Protein AF-A0A2M7QJ13-F1 (afdb_monomer)

Solvent-accessible surface area (backbone atoms only — not comparable to full-atom values): 18009 Å² total; per-residue (Å²): 112,47,51,76,84,69,59,66,80,82,34,44,23,42,37,61,35,72,93,59,29,38,40,33,46,48,45,46,26,44,75,58,20,52,40,64,29,38,30,18,22,64,42,62,36,62,46,44,62,70,44,43,54,79,63,57,57,38,53,47,74,58,95,66,85,65,47,36,31,36,29,31,34,58,72,52,57,70,40,46,31,49,43,48,44,52,39,34,54,54,47,31,46,23,44,27,41,41,33,46,49,82,54,64,74,44,29,76,67,45,10,21,35,27,23,70,81,34,52,68,60,48,28,50,50,47,43,38,42,51,50,37,46,51,43,40,55,72,65,57,53,70,86,80,48,92,63,32,67,63,35,54,48,52,48,53,51,51,23,62,76,66,70,52,75,53,62,55,79,33,52,33,47,30,36,35,32,42,31,26,46,80,54,78,42,34,69,67,56,48,50,47,48,55,75,47,58,41,54,30,42,34,37,29,25,36,22,51,71,44,67,82,58,84,72,50,38,55,68,57,48,28,54,42,35,67,69,33,72,88,52,86,36,41,38,26,41,28,60,88,51,76,46,59,66,56,46,58,48,45,31,64,77,39,62,30,71,26,36,39,41,51,78,57,38,58,53,30,42,29,52,66,42,89,66,80,77,54,72,70,54,43,52,54,50,52,53,49,39,54,52,39,39,38,70,79,36,71,90,54,72,63,68,78,48,42,64,44,51,51,40,46,50,58,93,55,91,69,32,68,63,55,45,56,54,53,67,68,46,76,47,73,66,53,46,47,59,62,56,76,78,110

Sequence (342 aa):
MSFIHNLKHPIIGLAPIDGVTDCAYREIVDKYSKPSIMFTEFIPIEGLMRGATKLLHSFHRHKSKTPIIGQVFGVNEISFYNAFFIVAEMGLDGIDVNMGCPDRGLIKRGGGAGLILNPKQARQLIHTLKEARNDWQNGKQISDTLLPKEILTAILTYKKQNNIIPKRKTFSVSVKTRIGFDKPITKKWISYLLDAEPDLITIHGRTFKQLYTGKADWEEIQKAVKLAYKSKTQMWGNGDISSMGQAKEYIKTYDVDGILVGRAAFGNPWFFGENKPTLKTKFQVMLEHAKLYLKYRPEMSIAPLRKHFCWYCSGFPGYGKVREKLMKALTINEIKNIVDII

Foldseek 3Di:
DACLVVQDPPQEEADADPLFQFQLNVVLLCVQFNHSAYEFHEAELVCQQVLVLVRLRRLAHDPDPRAYEYEYKYQDLLSLLLVLQSSQLSQHQEYEYQCADLDPVRLVSCMHVSCLVVLVSVLSSLLSSVVSLVVLLVPDHSVNGSGDPNNVVSSVVSCVVSVHDGDRPRYFYEYEHELEACDGPLVVSLVSVVVSQGQEYEYFQDHNVCVQPDFRDLVSLLSSVVVCPVGNYFREYETDDQAPVVQNVSCVVSVGSHYHYYPNCQLPSNRNDDDDDDLLVSLVSLLSSLVSCCVSVVPDWSQSCLSSLLSSLPDDPPSVVLSVQSNVDGDSVSSVVSSVVD

Radius of gyration: 19.91 Å; Cα contacts (8 Å, |Δi|>4): 645; chains: 1; bounding box: 58×38×49 Å

InterPro domains:
  IPR001269 tRNA-dihydrouridine synthase [PIRSF006621] (9-340)
  IPR013785 Aldolase-type TIM barrel [G3DSA:3.20.20.70] (9-282)
  IPR018517 tRNA-dihydrouridine synthase, conserved site [PS01136] (95-113)
  IPR024036 tRNA-dihydrouridine synthase, putative, C-terminal [G3DSA:1.10.1200.80] (283-342)
  IPR035587 DUS-like, FMN-binding domain [PF01207] (14-133)
  IPR035587 DUS-like, FMN-binding domain [PF01207] (171-335)
  IPR035587 DUS-like, FMN-binding domain [cd02801] (12-280)

pLDDT: mean 95.3, std 4.03, range [73.25, 98.88]

Mean predicted aligned error: 3.46 Å

Secondary structure (DSSP, 8-state):
--GGGGPPSSEEEEPP-TTTS-HHHHHHHHHHH--S-EEEEEEEHHHHHTT-GGGGGGG---S--S-EEEEEE-S-HHHHHHHHHHHHHTT-SEEEEE-----HHHHHTT-GGGGGG-HHHHHHHHHHHHHHHHHHHTT--GGGS---HHHHHHHHHHHHHTT-----TT-EEEEEEES-SSS--HHHHHHHHHHT--SEEEEESS-TTTTTSS---HHHHHHHHHHHTTSS-EEEEES---SHHHHHHHHHHHT-SEEEE-GGGTT-TTTTSS----HHHHHHHHHHHHHHHHHH-TTS-SGGGHHHHHHHT-SSTTHHHHHHHHHH--SHHHHHHHHTT-

Organism: NCBI:txid1974826

Structure (mmCIF, N/CA/C/O backbone):
data_AF-A0A2M7QJ13-F1
#
_entry.id   AF-A0A2M7QJ13-F1
#
loop_
_atom_site.group_PDB
_atom_site.id
_atom_site.type_symbol
_atom_site.label_atom_id
_atom_site.label_alt_id
_atom_site.label_comp_id
_atom_site.label_asym_id
_atom_site.label_entity_id
_atom_site.label_seq_id
_atom_site.pdbx_PDB_ins_code
_atom_site.Cartn_x
_atom_site.Cartn_y
_atom_site.Cartn_z
_atom_site.occupancy
_atom_site.B_iso_or_equiv
_atom_site.auth_seq_id
_atom_site.auth_comp_id
_atom_site.auth_asym_id
_atom_site.auth_atom_id
_atom_site.pdbx_PDB_model_num
ATOM 1 N N . MET A 1 1 ? 14.636 -15.151 -1.843 1.00 73.75 1 MET A N 1
ATOM 2 C CA . MET A 1 1 ? 13.225 -15.136 -2.291 1.00 73.75 1 MET A CA 1
ATOM 3 C C . MET A 1 1 ? 12.469 -14.144 -1.414 1.00 73.75 1 MET A C 1
ATOM 5 O O . MET A 1 1 ? 12.801 -14.059 -0.232 1.00 73.75 1 MET A O 1
ATOM 9 N N . SER A 1 2 ? 11.558 -13.345 -1.981 1.00 92.06 2 SER A N 1
ATOM 10 C CA . SER A 1 2 ? 10.781 -12.348 -1.222 1.00 92.06 2 SER A CA 1
ATOM 11 C C . SER A 1 2 ? 9.896 -13.024 -0.167 1.00 92.06 2 SER A C 1
ATOM 13 O O . SER A 1 2 ? 9.509 -14.181 -0.323 1.00 92.06 2 SER A O 1
ATOM 15 N N . PHE A 1 3 ? 9.572 -12.314 0.919 1.00 95.50 3 PHE A N 1
ATOM 16 C CA . PHE A 1 3 ? 8.651 -12.822 1.941 1.00 95.50 3 PHE A CA 1
ATOM 17 C C . PHE A 1 3 ? 7.232 -13.061 1.398 1.00 95.50 3 PHE A C 1
ATOM 19 O O . PHE A 1 3 ? 6.504 -13.868 1.972 1.00 95.50 3 PHE A O 1
ATOM 26 N N . ILE A 1 4 ? 6.850 -12.374 0.312 1.00 95.62 4 ILE A N 1
ATOM 27 C CA . ILE A 1 4 ? 5.519 -12.462 -0.307 1.00 95.62 4 ILE A CA 1
ATOM 28 C C . ILE A 1 4 ? 5.186 -13.906 -0.711 1.00 95.62 4 ILE A C 1
ATOM 30 O O . ILE A 1 4 ? 4.070 -14.367 -0.482 1.00 95.62 4 ILE A O 1
ATOM 34 N N . HIS A 1 5 ? 6.176 -14.658 -1.202 1.00 94.12 5 HIS A N 1
ATOM 35 C CA . HIS A 1 5 ? 6.030 -16.066 -1.591 1.00 94.12 5 HIS A CA 1
ATOM 36 C C . HIS A 1 5 ? 5.793 -17.029 -0.421 1.00 94.12 5 HIS A C 1
ATOM 38 O O . HIS A 1 5 ? 5.450 -18.181 -0.651 1.00 94.12 5 HIS A O 1
ATOM 44 N N . ASN A 1 6 ? 5.947 -16.566 0.823 1.00 94.44 6 ASN A N 1
ATOM 45 C CA . ASN A 1 6 ? 5.761 -17.370 2.034 1.00 94.44 6 ASN A CA 1
ATOM 46 C C . ASN A 1 6 ? 4.492 -16.989 2.819 1.00 94.44 6 ASN A C 1
ATOM 48 O O . ASN A 1 6 ? 4.304 -17.444 3.952 1.00 94.44 6 ASN A O 1
ATOM 52 N N . LEU A 1 7 ? 3.643 -16.114 2.273 1.00 96.12 7 LEU A N 1
ATOM 53 C CA . LEU A 1 7 ? 2.378 -15.756 2.911 1.00 96.12 7 LEU A CA 1
ATOM 54 C C . LEU A 1 7 ? 1.416 -16.952 2.912 1.00 96.12 7 LEU A C 1
ATOM 56 O O . LEU A 1 7 ? 1.352 -17.732 1.966 1.00 96.12 7 LEU A O 1
ATOM 60 N N . LYS A 1 8 ? 0.638 -17.092 3.989 1.00 94.88 8 LYS A N 1
ATOM 61 C CA . LYS A 1 8 ? -0.375 -18.149 4.092 1.00 94.88 8 LYS A CA 1
ATOM 62 C C . LYS A 1 8 ? -1.587 -17.801 3.228 1.00 94.88 8 LYS A C 1
ATOM 64 O O . LYS A 1 8 ? -2.154 -16.718 3.374 1.00 94.88 8 LYS A O 1
ATOM 69 N N . HIS A 1 9 ? -2.004 -18.740 2.383 1.00 94.81 9 HIS A N 1
ATOM 70 C CA . HIS A 1 9 ? -3.215 -18.611 1.574 1.00 94.81 9 HIS A CA 1
ATOM 71 C C . HIS A 1 9 ? -4.490 -18.914 2.394 1.00 94.81 9 HIS A C 1
ATOM 73 O O . HIS A 1 9 ? -4.439 -19.732 3.316 1.00 94.81 9 HIS A O 1
ATOM 79 N N . PRO A 1 10 ? -5.645 -18.302 2.056 1.00 96.56 10 PRO A N 1
ATOM 80 C CA . PRO A 1 10 ? -5.813 -17.267 1.030 1.00 96.56 10 PRO A CA 1
ATOM 81 C C . PRO A 1 10 ? -5.196 -15.926 1.459 1.00 96.56 10 PRO A C 1
ATOM 83 O O . PRO A 1 10 ? -5.346 -15.506 2.606 1.00 96.56 10 PRO A O 1
ATOM 86 N N . ILE A 1 11 ? -4.521 -15.239 0.531 1.00 98.44 11 ILE A N 1
ATOM 87 C CA . ILE A 1 11 ? -3.886 -13.945 0.803 1.00 98.44 11 ILE A CA 1
ATOM 88 C C . ILE A 1 11 ? -4.912 -12.834 0.578 1.00 98.44 11 ILE A C 1
ATOM 90 O O . ILE A 1 11 ? -5.273 -12.525 -0.558 1.00 98.44 11 ILE A O 1
ATOM 94 N N . ILE A 1 12 ? -5.393 -12.230 1.665 1.00 98.62 12 ILE A N 1
ATOM 95 C CA . ILE A 1 12 ? -6.352 -11.123 1.610 1.00 98.62 12 ILE A CA 1
ATOM 96 C C . ILE A 1 12 ? -5.823 -9.991 2.492 1.00 98.62 12 ILE A C 1
ATOM 98 O O . ILE A 1 12 ? -5.735 -10.118 3.714 1.00 98.62 12 ILE A O 1
ATOM 102 N N . GLY A 1 13 ? -5.418 -8.895 1.852 1.00 98.50 13 GLY A N 1
ATOM 103 C CA . GLY A 1 13 ? -4.709 -7.787 2.487 1.00 98.50 13 GLY A CA 1
ATOM 104 C C . GLY A 1 13 ? -5.453 -6.456 2.447 1.00 98.50 13 GLY A C 1
ATOM 105 O O . GLY A 1 13 ? -6.377 -6.252 1.656 1.00 98.50 13 GLY A O 1
ATOM 106 N N . LEU A 1 14 ? -5.017 -5.517 3.285 1.00 98.69 14 LEU A N 1
ATOM 107 C CA . LEU A 1 14 ? -5.513 -4.140 3.291 1.00 98.69 14 LEU A CA 1
ATOM 108 C C . LEU A 1 14 ? -4.790 -3.307 2.222 1.00 98.69 14 LEU A C 1
ATOM 110 O O . LEU A 1 14 ? -3.564 -3.191 2.243 1.00 98.69 14 LEU A O 1
ATOM 114 N N . ALA A 1 15 ? -5.555 -2.723 1.297 1.00 98.44 15 ALA A N 1
ATOM 115 C CA . ALA A 1 15 ? -5.033 -1.883 0.221 1.00 98.44 15 ALA A CA 1
ATOM 116 C C . ALA A 1 15 ? -4.500 -0.532 0.741 1.00 98.44 15 ALA A C 1
ATOM 118 O O . ALA A 1 15 ? -5.052 -0.006 1.704 1.00 98.44 15 ALA A O 1
ATOM 119 N N . PRO A 1 16 ? -3.523 0.088 0.057 1.00 97.69 16 PRO A N 1
ATOM 120 C CA . PRO A 1 16 ? -3.049 1.431 0.387 1.00 97.69 16 PRO A CA 1
ATOM 121 C C . PRO A 1 16 ? -4.096 2.482 0.006 1.00 97.69 16 PRO A C 1
ATOM 123 O O . PRO A 1 16 ? -4.518 2.541 -1.154 1.00 97.69 16 PRO A O 1
ATOM 126 N N . ILE A 1 17 ? -4.515 3.317 0.959 1.00 96.00 17 ILE A N 1
ATOM 127 C CA . ILE A 1 17 ? -5.465 4.414 0.740 1.00 96.00 17 ILE A CA 1
ATOM 128 C C . ILE A 1 17 ? -5.005 5.647 1.518 1.00 96.00 17 ILE A C 1
ATOM 130 O O . ILE A 1 17 ? -5.063 5.677 2.748 1.00 96.00 17 ILE A O 1
ATOM 134 N N . ASP A 1 18 ? -4.607 6.680 0.781 1.00 93.38 18 ASP A N 1
ATOM 135 C CA . ASP A 1 18 ? -4.149 7.946 1.345 1.00 93.38 18 ASP A CA 1
ATOM 136 C C . ASP A 1 18 ? -5.194 8.614 2.252 1.00 93.38 18 ASP A C 1
ATOM 138 O O . ASP A 1 18 ? -6.399 8.653 1.967 1.00 93.38 18 ASP A O 1
ATOM 142 N N . GLY A 1 19 ? -4.722 9.081 3.403 1.00 93.94 19 GLY A N 1
ATOM 143 C CA . GLY A 1 19 ? -5.504 9.626 4.497 1.00 93.94 19 GLY A CA 1
ATOM 144 C C . GLY A 1 19 ? -6.339 8.605 5.273 1.00 93.94 19 GLY A C 1
ATOM 145 O O . GLY A 1 19 ? -7.051 9.026 6.181 1.00 93.94 19 GLY A O 1
ATOM 146 N N . VAL A 1 20 ? -6.371 7.324 4.899 1.00 96.44 20 VAL A N 1
ATOM 147 C CA . VAL A 1 20 ? -7.253 6.320 5.525 1.00 96.44 20 VAL A CA 1
ATOM 148 C C . VAL A 1 20 ? -6.452 5.220 6.190 1.00 96.44 20 VAL A C 1
ATOM 150 O O . VAL A 1 20 ? -6.718 4.881 7.336 1.00 96.44 20 VAL A O 1
ATOM 153 N N . THR A 1 21 ? -5.488 4.638 5.480 1.00 96.94 21 THR A N 1
ATOM 154 C CA . THR A 1 21 ? -4.704 3.507 5.982 1.00 96.94 21 THR A CA 1
ATOM 155 C C . THR A 1 21 ? -3.435 3.958 6.672 1.00 96.94 21 THR A C 1
ATOM 157 O O . THR A 1 21 ? -2.366 3.429 6.379 1.00 96.94 21 THR A O 1
ATOM 160 N N . ASP A 1 22 ? -3.548 4.930 7.575 1.00 97.19 22 ASP A N 1
ATOM 161 C CA . ASP A 1 22 ? -2.451 5.369 8.436 1.00 97.19 22 ASP A CA 1
ATOM 162 C C . ASP A 1 22 ? -2.079 4.298 9.486 1.00 97.19 22 ASP A C 1
ATOM 164 O O . ASP A 1 22 ? -2.673 3.217 9.551 1.00 97.19 22 ASP A O 1
ATOM 168 N N . CYS A 1 23 ? -1.059 4.567 10.306 1.00 97.50 23 CYS A N 1
ATOM 169 C CA . CYS A 1 23 ? -0.604 3.619 11.330 1.00 97.50 23 CYS A CA 1
ATOM 170 C C . CYS A 1 23 ? -1.705 3.266 12.348 1.00 97.50 23 CYS A C 1
ATOM 172 O O . CYS A 1 23 ? -1.839 2.102 12.725 1.00 97.50 23 CYS A O 1
ATOM 174 N N . ALA A 1 24 ? -2.525 4.242 12.754 1.00 97.94 24 ALA A N 1
ATOM 175 C CA . ALA A 1 24 ? -3.587 4.029 13.733 1.00 97.94 24 ALA A CA 1
ATOM 176 C C . ALA A 1 24 ? -4.675 3.106 13.179 1.00 97.94 24 ALA A C 1
ATOM 178 O O . ALA A 1 24 ? -5.112 2.172 13.852 1.00 97.94 24 ALA A O 1
ATOM 179 N N . TYR A 1 25 ? -5.084 3.326 11.932 1.00 98.19 25 TYR A N 1
ATOM 180 C CA . TYR A 1 25 ? -6.089 2.495 11.297 1.00 98.19 25 TYR A CA 1
ATOM 181 C C . TYR A 1 25 ? -5.568 1.087 11.001 1.00 98.19 25 TYR A C 1
ATOM 183 O O . TYR A 1 25 ? -6.290 0.116 11.226 1.00 98.19 25 TYR A O 1
ATOM 191 N N . ARG A 1 26 ? -4.307 0.951 10.563 1.00 98.44 26 ARG A N 1
ATOM 192 C CA . ARG A 1 26 ? -3.662 -0.364 10.399 1.00 98.44 26 ARG A CA 1
ATOM 193 C C . ARG A 1 26 ? -3.611 -1.135 11.716 1.00 98.44 26 ARG A C 1
ATOM 195 O O . ARG A 1 26 ? -3.934 -2.318 11.721 1.00 98.44 26 ARG A O 1
ATOM 202 N N . GLU A 1 27 ? -3.282 -0.479 12.829 1.00 98.38 27 GLU A N 1
ATOM 203 C CA . GLU A 1 27 ? -3.303 -1.113 14.154 1.00 98.38 27 GLU A CA 1
ATOM 204 C C . GLU A 1 27 ? -4.707 -1.590 14.539 1.00 98.38 27 GLU A C 1
ATOM 206 O O . GLU A 1 27 ? -4.865 -2.716 15.006 1.00 98.38 27 GLU A O 1
ATOM 211 N N . ILE A 1 28 ? -5.734 -0.774 14.291 1.00 98.19 28 ILE A N 1
ATOM 212 C CA . ILE A 1 28 ? -7.128 -1.146 14.554 1.00 98.19 28 ILE A CA 1
ATOM 213 C C . ILE A 1 28 ? -7.554 -2.343 13.692 1.00 98.19 28 ILE A C 1
ATOM 215 O O . ILE A 1 28 ? -8.065 -3.328 14.219 1.00 98.19 28 ILE A O 1
ATOM 219 N N . VAL A 1 29 ? -7.323 -2.306 12.379 1.00 98.12 29 VAL A N 1
ATOM 220 C CA . VAL A 1 29 ? -7.661 -3.422 11.478 1.00 98.12 29 VAL A CA 1
ATOM 221 C C . VAL A 1 29 ? -6.955 -4.706 11.918 1.00 98.12 29 VAL A C 1
ATOM 223 O O . VAL A 1 29 ? -7.576 -5.764 12.021 1.00 98.12 29 VAL A O 1
ATOM 226 N N . ASP A 1 30 ? -5.671 -4.613 12.243 1.00 97.69 30 ASP A N 1
ATOM 227 C CA . ASP A 1 30 ? -4.881 -5.761 12.662 1.00 97.69 30 ASP A CA 1
ATOM 228 C C . ASP A 1 30 ? -5.327 -6.335 14.011 1.00 97.69 30 ASP A C 1
ATOM 230 O O . ASP A 1 30 ? -5.445 -7.549 14.158 1.00 97.69 30 ASP A O 1
ATOM 234 N N . LYS A 1 31 ? -5.670 -5.476 14.976 1.00 97.25 31 LYS A N 1
ATOM 235 C CA . LYS A 1 31 ? -6.204 -5.897 16.275 1.00 97.25 31 LYS A CA 1
ATOM 236 C C . LYS A 1 31 ? -7.526 -6.658 16.140 1.00 97.25 31 LYS A C 1
ATOM 238 O O . LYS A 1 31 ? -7.733 -7.630 16.866 1.00 97.25 31 LYS A O 1
ATOM 243 N N . TYR A 1 32 ? -8.413 -6.227 15.240 1.00 97.00 32 TYR A N 1
ATOM 244 C CA . TYR A 1 32 ? -9.792 -6.726 15.179 1.00 97.00 32 TYR A CA 1
ATOM 245 C C . TYR A 1 32 ? -10.067 -7.776 14.097 1.00 97.00 32 TYR A C 1
ATOM 247 O O . TYR A 1 32 ? -11.073 -8.484 14.204 1.00 97.00 32 TYR A O 1
ATOM 255 N N . SER A 1 33 ? -9.207 -7.913 13.083 1.00 95.69 33 SER A N 1
ATOM 256 C CA . SER A 1 33 ? -9.407 -8.910 12.021 1.00 95.69 33 SER A CA 1
ATOM 257 C C . SER A 1 33 ? -8.160 -9.538 11.401 1.00 95.69 33 SER A C 1
ATOM 259 O O . SER A 1 33 ? -8.321 -10.523 10.690 1.00 95.69 33 SER A O 1
ATOM 261 N N . LYS A 1 34 ? -6.944 -9.044 11.686 1.00 95.12 34 LYS A N 1
ATOM 262 C CA . LYS A 1 34 ? -5.665 -9.642 11.238 1.00 95.12 34 LYS A CA 1
ATOM 263 C C . LYS A 1 34 ? -5.617 -9.982 9.730 1.00 95.12 34 LYS A C 1
ATOM 265 O O . LYS A 1 34 ? -5.610 -11.162 9.373 1.00 95.12 34 LYS A O 1
ATOM 270 N N . PRO A 1 35 ? -5.559 -8.983 8.830 1.00 97.31 35 PRO A N 1
ATOM 271 C CA . PRO A 1 35 ? -5.343 -9.236 7.403 1.00 97.31 35 PRO A CA 1
ATOM 272 C C . PRO A 1 35 ? -4.020 -9.981 7.164 1.00 97.31 35 PRO A C 1
ATOM 274 O O . PRO A 1 35 ? -3.086 -9.869 7.958 1.00 97.31 35 PRO A O 1
ATOM 277 N N . SER A 1 36 ? -3.888 -10.680 6.030 1.00 98.00 36 SER A N 1
ATOM 278 C CA . SER A 1 36 ? -2.643 -11.392 5.686 1.00 98.00 36 SER A CA 1
ATOM 279 C C 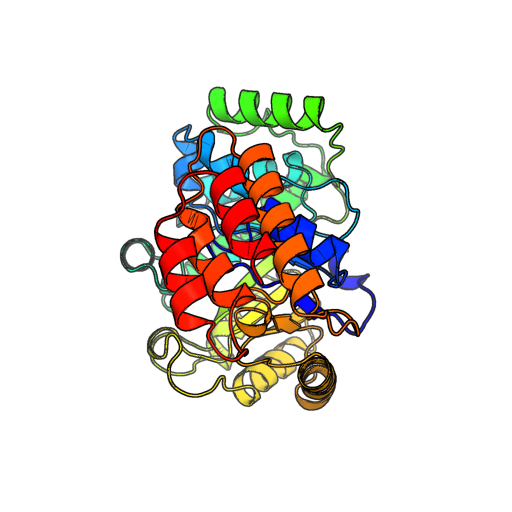. SER A 1 36 ? -1.446 -10.441 5.533 1.00 98.00 36 SER A C 1
ATOM 281 O O . SER A 1 36 ? -0.300 -10.834 5.746 1.00 98.00 36 SER A O 1
ATOM 283 N N . ILE A 1 37 ? -1.717 -9.199 5.123 1.00 98.62 37 ILE A N 1
ATOM 284 C CA . ILE A 1 37 ? -0.742 -8.140 4.847 1.00 98.62 37 ILE A CA 1
ATOM 285 C C . ILE A 1 37 ? -1.446 -6.778 4.821 1.00 98.62 37 ILE A C 1
ATOM 287 O O . ILE A 1 37 ? -2.643 -6.690 4.534 1.00 98.62 37 ILE A O 1
ATOM 291 N N . MET A 1 38 ? -0.711 -5.700 5.081 1.00 98.62 38 MET A N 1
ATOM 292 C CA . MET A 1 38 ? -1.208 -4.330 4.939 1.00 98.62 38 MET A CA 1
ATOM 293 C C . MET A 1 38 ? -0.251 -3.471 4.118 1.00 98.62 38 MET A C 1
ATOM 295 O O . MET A 1 38 ? 0.948 -3.729 4.064 1.00 98.62 38 MET A O 1
ATOM 299 N N . PHE A 1 39 ? -0.777 -2.418 3.505 1.00 98.69 39 PHE A N 1
ATOM 300 C CA . PHE A 1 39 ? 0.020 -1.412 2.811 1.00 98.69 39 PHE A CA 1
ATOM 301 C C . PHE A 1 39 ? -0.144 -0.060 3.501 1.00 98.69 39 PHE A C 1
ATOM 303 O O . PHE A 1 39 ? -1.193 0.232 4.082 1.00 98.69 39 PHE A O 1
ATOM 310 N N . THR A 1 40 ? 0.901 0.762 3.463 1.00 98.44 40 THR A N 1
ATOM 311 C CA . THR A 1 40 ? 0.838 2.125 3.999 1.00 98.44 40 THR A CA 1
ATOM 312 C C . THR A 1 40 ? 0.021 3.048 3.101 1.00 98.44 40 THR A C 1
ATOM 314 O O . THR A 1 40 ? -0.317 2.711 1.970 1.00 98.44 40 THR A O 1
ATOM 317 N N . GLU A 1 41 ? -0.259 4.262 3.566 1.00 96.44 41 GLU A N 1
ATOM 318 C CA . GLU A 1 41 ? -0.529 5.368 2.640 1.00 96.44 41 GLU A CA 1
ATOM 319 C C . GLU A 1 41 ? 0.673 5.568 1.703 1.00 96.44 41 GLU A C 1
ATOM 321 O O . GLU A 1 41 ? 1.782 5.105 1.992 1.00 96.44 41 GLU A O 1
ATOM 326 N N . PHE A 1 42 ? 0.463 6.247 0.579 1.00 93.38 42 PHE A N 1
ATOM 327 C CA . PHE A 1 42 ? 1.514 6.448 -0.412 1.00 93.38 42 PHE A CA 1
ATOM 328 C C . PHE A 1 42 ? 2.192 7.807 -0.275 1.00 93.38 42 PHE A C 1
ATOM 330 O O . PHE A 1 42 ? 1.527 8.835 -0.190 1.00 93.38 42 PHE A O 1
ATOM 337 N N . ILE A 1 43 ? 3.526 7.812 -0.290 1.00 93.19 43 ILE A N 1
ATOM 338 C CA . ILE A 1 43 ? 4.329 9.000 0.036 1.00 93.19 43 ILE A CA 1
ATOM 339 C C . ILE A 1 43 ? 5.032 9.568 -1.209 1.00 93.19 43 ILE A C 1
ATOM 341 O O . ILE A 1 43 ? 5.621 8.787 -1.963 1.00 93.19 43 ILE A O 1
ATOM 345 N N . PRO A 1 44 ? 5.047 10.907 -1.408 1.00 94.88 44 PRO A N 1
ATOM 346 C CA . PRO A 1 44 ? 5.887 11.557 -2.414 1.00 94.88 44 PRO A CA 1
ATOM 347 C C . PRO A 1 44 ? 7.365 11.505 -2.009 1.00 94.88 44 PRO A C 1
ATOM 349 O O . PRO A 1 44 ? 7.811 12.253 -1.133 1.00 94.88 44 PRO A O 1
ATOM 352 N N . ILE A 1 45 ? 8.151 10.663 -2.672 1.00 95.44 45 ILE A N 1
ATOM 353 C CA . ILE A 1 45 ? 9.561 10.435 -2.311 1.00 95.44 45 ILE A CA 1
ATOM 354 C C . ILE A 1 45 ? 10.455 11.649 -2.559 1.00 95.44 45 ILE A C 1
ATOM 356 O O . ILE A 1 45 ? 11.396 11.873 -1.804 1.00 95.44 45 ILE A O 1
ATOM 360 N N . GLU A 1 46 ? 10.139 12.507 -3.532 1.00 95.06 46 GLU A N 1
ATOM 361 C CA . GLU A 1 46 ? 10.911 13.736 -3.732 1.00 95.06 46 GLU A CA 1
ATOM 362 C C . GLU A 1 46 ? 10.740 14.717 -2.562 1.00 95.06 46 GLU A C 1
ATOM 364 O O . GLU A 1 46 ? 11.591 15.577 -2.354 1.00 95.06 46 GLU A O 1
ATOM 369 N N . GLY A 1 47 ? 9.653 14.611 -1.788 1.00 95.81 47 GLY A N 1
ATOM 370 C CA . GLY A 1 47 ? 9.503 15.366 -0.545 1.00 95.81 47 GLY A CA 1
ATOM 371 C C . GLY A 1 47 ? 10.531 14.943 0.504 1.00 95.81 47 GLY A C 1
ATOM 372 O O . GLY A 1 47 ? 11.132 15.799 1.149 1.00 95.81 47 GLY A O 1
ATOM 373 N N . LEU A 1 48 ? 10.791 13.637 0.620 1.00 96.31 48 LEU A N 1
ATOM 374 C CA . LEU A 1 48 ? 11.812 13.094 1.520 1.00 96.31 48 LEU A CA 1
ATOM 375 C C . LEU A 1 48 ? 13.212 13.551 1.095 1.00 96.31 48 LEU A C 1
ATOM 377 O O . LEU A 1 48 ? 13.980 14.001 1.937 1.00 96.31 48 LEU A O 1
ATOM 381 N N . MET A 1 49 ? 13.507 13.569 -0.207 1.00 96.31 49 MET A N 1
ATOM 382 C CA . MET A 1 49 ? 14.782 14.099 -0.720 1.00 96.31 49 MET A CA 1
ATOM 383 C C . MET A 1 49 ? 14.991 15.596 -0.438 1.00 96.31 49 MET A C 1
ATOM 385 O O . MET A 1 49 ? 16.120 16.067 -0.480 1.00 96.31 49 MET A O 1
ATOM 389 N N . ARG A 1 50 ? 13.923 16.346 -0.133 1.00 96.50 50 ARG A N 1
ATOM 390 C CA . ARG A 1 50 ? 13.973 17.763 0.271 1.00 96.50 50 ARG A CA 1
ATOM 391 C C . ARG A 1 50 ? 13.885 17.975 1.787 1.00 96.50 50 ARG A C 1
ATOM 393 O O . ARG A 1 50 ? 13.611 19.087 2.222 1.00 96.50 50 ARG A O 1
AT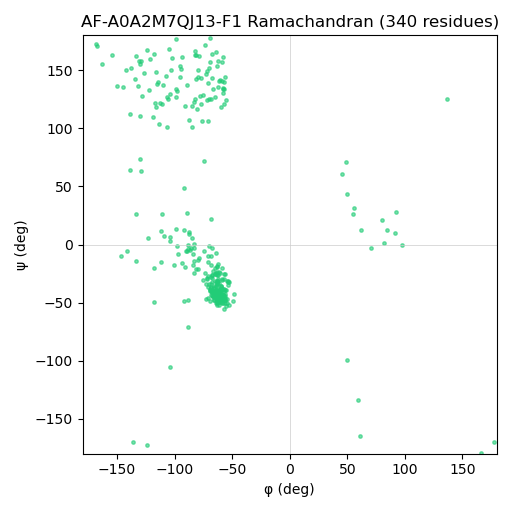OM 400 N N . GLY A 1 51 ? 14.040 16.923 2.588 1.00 96.88 51 GLY A N 1
ATOM 401 C CA . GLY A 1 51 ? 14.080 17.051 4.045 1.00 96.88 51 GLY A CA 1
ATOM 402 C C . GLY A 1 51 ? 12.711 17.068 4.729 1.00 96.88 51 GLY A C 1
ATOM 403 O O . GLY A 1 51 ? 12.621 17.384 5.913 1.00 96.88 51 GLY A O 1
ATOM 404 N N . ALA A 1 52 ? 11.621 16.715 4.033 1.00 97.12 52 ALA A N 1
ATOM 405 C CA . ALA A 1 52 ? 10.276 16.712 4.616 1.00 97.12 52 ALA A CA 1
ATOM 406 C C . ALA A 1 52 ? 10.055 15.525 5.580 1.00 97.12 52 ALA A C 1
ATOM 408 O O . ALA A 1 52 ? 9.300 14.596 5.291 1.00 97.12 52 ALA A O 1
ATOM 409 N N . THR A 1 53 ? 10.683 15.575 6.757 1.00 96.88 53 THR A N 1
ATOM 410 C CA . THR A 1 53 ? 10.635 14.535 7.805 1.00 96.88 53 THR A CA 1
ATOM 411 C C . THR A 1 53 ? 9.220 14.174 8.231 1.00 96.88 53 THR A C 1
ATOM 413 O O . THR A 1 53 ? 8.948 13.013 8.530 1.00 96.88 53 THR A O 1
ATOM 416 N N . LYS A 1 54 ? 8.289 15.138 8.187 1.00 95.12 54 LYS A N 1
ATOM 417 C CA . LYS A 1 54 ? 6.878 14.905 8.499 1.00 95.12 54 LYS A CA 1
ATOM 418 C C . LYS A 1 54 ? 6.296 13.763 7.683 1.00 95.12 54 LYS A C 1
ATOM 420 O O . LYS A 1 54 ? 5.454 13.076 8.221 1.00 95.12 54 LYS A O 1
ATOM 425 N N . LEU A 1 55 ? 6.734 13.521 6.447 1.00 96.12 55 LEU A N 1
ATOM 426 C CA . LEU A 1 55 ? 6.207 12.439 5.609 1.00 96.12 55 LEU A CA 1
ATOM 427 C C . LEU A 1 55 ? 6.492 11.037 6.170 1.00 96.12 55 LEU A C 1
ATOM 429 O O . LEU A 1 55 ? 5.719 10.126 5.909 1.00 96.12 55 LEU A O 1
ATOM 433 N N . LEU A 1 56 ? 7.544 10.848 6.976 1.00 96.88 56 LEU A N 1
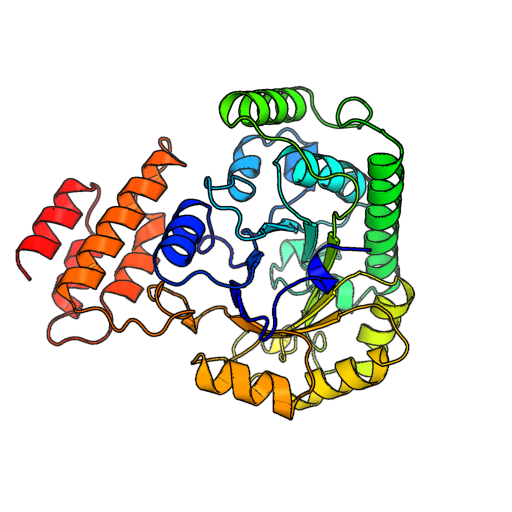ATOM 434 C CA . LEU A 1 56 ? 7.938 9.531 7.502 1.00 96.88 56 LEU A CA 1
ATOM 435 C C . LEU A 1 56 ? 6.841 8.852 8.335 1.00 96.88 56 LEU A C 1
ATOM 437 O O . LEU A 1 56 ? 6.835 7.627 8.466 1.00 96.88 56 LEU A O 1
ATOM 441 N N . HIS A 1 57 ? 5.877 9.625 8.839 1.00 94.94 57 HIS A N 1
ATOM 442 C CA . HIS A 1 57 ? 4.760 9.114 9.618 1.00 94.94 57 HIS A CA 1
ATOM 443 C C . HIS A 1 57 ? 3.976 7.993 8.928 1.00 94.94 57 HIS A C 1
ATOM 445 O O . HIS A 1 57 ? 3.414 7.138 9.613 1.00 94.94 57 HIS A O 1
ATOM 451 N N . SER A 1 58 ? 3.887 7.982 7.589 1.00 95.50 58 SER A N 1
ATOM 452 C CA . SER A 1 58 ? 3.035 6.999 6.907 1.00 95.50 58 SER A CA 1
ATOM 453 C C . SER A 1 58 ? 3.682 5.617 6.948 1.00 95.50 58 SER A C 1
ATOM 455 O O . SER A 1 58 ? 2.970 4.607 6.953 1.00 95.50 58 SER A O 1
ATOM 457 N N . PHE A 1 59 ? 5.015 5.578 7.079 1.00 97.44 59 PHE A N 1
ATOM 458 C CA . PHE A 1 59 ? 5.811 4.370 7.270 1.00 97.44 59 PHE A CA 1
ATOM 459 C C . PHE A 1 59 ? 5.873 3.888 8.722 1.00 97.44 59 PHE A C 1
ATOM 461 O O . PHE A 1 59 ? 6.449 2.833 8.968 1.00 97.44 59 PHE A O 1
ATOM 468 N N . HIS A 1 60 ? 5.277 4.602 9.685 1.00 96.50 60 HIS A N 1
ATOM 469 C CA . HIS A 1 60 ? 5.235 4.119 11.064 1.00 96.50 60 HIS A CA 1
ATOM 470 C C . HIS A 1 60 ? 4.574 2.739 11.148 1.00 96.50 60 HIS A C 1
ATOM 472 O O . HIS A 1 60 ? 3.565 2.465 10.499 1.00 96.50 60 HIS A O 1
ATOM 478 N N . ARG A 1 61 ? 5.127 1.864 11.979 1.00 94.31 61 ARG A N 1
ATOM 479 C CA . ARG A 1 61 ? 4.628 0.511 12.211 1.00 94.31 61 ARG A CA 1
ATOM 480 C C . ARG A 1 61 ? 4.147 0.360 13.652 1.00 94.31 61 ARG A C 1
ATOM 482 O O . ARG A 1 61 ? 4.809 0.815 14.582 1.00 94.31 61 ARG A O 1
ATOM 489 N N . HIS A 1 62 ? 3.016 -0.316 13.836 1.00 94.44 62 HIS A N 1
ATOM 490 C CA . HIS A 1 62 ? 2.559 -0.791 15.143 1.00 94.44 62 HIS A CA 1
ATOM 491 C C . HIS A 1 62 ? 3.244 -2.121 15.496 1.00 94.44 62 HIS A C 1
ATOM 493 O O . HIS A 1 62 ? 3.782 -2.811 14.637 1.00 94.44 62 HIS A O 1
ATOM 499 N N . LYS A 1 63 ? 3.220 -2.523 16.770 1.00 91.50 63 LYS A N 1
ATOM 500 C CA . LYS A 1 63 ? 4.047 -3.634 17.298 1.00 91.50 63 LYS A CA 1
ATOM 501 C C . LYS A 1 63 ? 3.762 -5.030 16.720 1.00 91.50 63 LYS A C 1
ATOM 503 O O . LYS A 1 63 ? 4.462 -5.983 17.057 1.00 91.50 63 LYS A O 1
ATOM 508 N N . SER A 1 64 ? 2.723 -5.186 15.908 1.00 92.62 64 SER A N 1
ATOM 509 C CA . SER A 1 64 ? 2.365 -6.483 15.346 1.00 92.62 64 SER A CA 1
ATOM 510 C C . SER A 1 64 ? 3.376 -6.993 14.321 1.00 92.62 64 SER A C 1
ATOM 512 O O . SER A 1 64 ? 4.090 -6.233 13.663 1.00 92.62 64 SER A O 1
ATOM 514 N N . LYS A 1 65 ? 3.379 -8.317 14.146 1.00 91.69 65 LYS A N 1
ATOM 515 C CA . LYS A 1 65 ? 4.189 -9.023 13.149 1.00 91.69 65 LYS A CA 1
ATOM 516 C C . LYS A 1 65 ? 3.510 -9.129 11.780 1.00 91.69 65 LYS A C 1
ATOM 518 O O . LYS A 1 65 ? 4.152 -9.623 10.856 1.00 91.69 65 LYS A O 1
ATOM 523 N N . THR A 1 66 ? 2.259 -8.683 11.635 1.00 96.56 66 THR A N 1
ATOM 524 C CA . THR A 1 66 ? 1.569 -8.649 10.336 1.00 96.56 66 THR A CA 1
ATOM 525 C C . THR A 1 66 ? 2.408 -7.854 9.335 1.00 96.56 66 THR A C 1
ATOM 527 O O . THR A 1 66 ? 2.772 -6.718 9.657 1.00 96.56 66 THR A O 1
ATOM 530 N N . PRO A 1 67 ? 2.772 -8.424 8.169 1.00 97.50 67 PRO A N 1
ATOM 531 C CA . PRO A 1 67 ? 3.646 -7.752 7.220 1.00 97.50 67 PRO A CA 1
ATOM 532 C C . PRO A 1 67 ? 3.058 -6.435 6.707 1.00 97.50 67 PRO A C 1
ATOM 534 O O . PRO A 1 67 ? 1.851 -6.338 6.469 1.00 97.50 67 PRO A O 1
ATOM 537 N N . ILE A 1 68 ? 3.915 -5.426 6.531 1.00 98.25 68 ILE A N 1
ATOM 538 C CA . ILE A 1 68 ? 3.524 -4.111 6.011 1.00 98.25 68 ILE A CA 1
ATOM 539 C C . ILE A 1 68 ? 4.440 -3.724 4.854 1.00 98.25 68 ILE A C 1
ATOM 541 O O . ILE A 1 68 ? 5.660 -3.728 5.010 1.00 98.25 68 ILE A O 1
ATOM 545 N N . ILE A 1 69 ? 3.859 -3.350 3.715 1.00 98.56 69 ILE A N 1
ATOM 546 C CA . ILE A 1 69 ? 4.589 -2.810 2.563 1.00 98.56 69 ILE A CA 1
ATOM 547 C C . ILE A 1 69 ? 4.395 -1.292 2.491 1.00 98.56 69 ILE A C 1
ATOM 549 O O . ILE A 1 69 ? 3.269 -0.792 2.548 1.00 98.56 69 ILE A O 1
ATOM 553 N N . GLY A 1 70 ? 5.502 -0.558 2.377 1.00 98.44 70 GLY A N 1
ATOM 554 C CA . GLY A 1 70 ? 5.505 0.893 2.222 1.00 98.44 70 GLY A CA 1
ATOM 555 C C . GLY A 1 70 ? 5.239 1.289 0.777 1.00 98.44 70 GLY A C 1
ATOM 556 O O . GLY A 1 70 ? 6.047 0.971 -0.091 1.00 98.44 70 GLY A O 1
ATOM 557 N N . GLN A 1 71 ? 4.138 1.988 0.505 1.00 98.50 71 GLN A N 1
ATOM 558 C CA . GLN A 1 71 ? 3.852 2.478 -0.842 1.00 98.50 71 GLN A CA 1
ATOM 559 C C . GLN A 1 71 ? 4.458 3.871 -1.063 1.00 98.50 71 GLN A C 1
ATOM 561 O O . GLN A 1 71 ? 4.368 4.762 -0.219 1.00 98.50 71 GLN A O 1
ATOM 566 N N . VAL A 1 72 ? 5.055 4.075 -2.232 1.00 97.94 72 VAL A N 1
ATOM 567 C CA . VAL A 1 72 ? 5.681 5.332 -2.645 1.00 97.94 72 VAL A CA 1
ATOM 568 C C . VAL A 1 72 ? 5.223 5.750 -4.033 1.00 97.94 72 VAL A C 1
ATOM 570 O O . VAL A 1 72 ? 4.788 4.932 -4.846 1.00 97.94 72 VAL A O 1
ATOM 573 N N . PHE A 1 73 ? 5.350 7.039 -4.328 1.00 96.44 73 PHE A N 1
ATOM 574 C CA . PHE A 1 73 ? 5.219 7.555 -5.681 1.00 96.44 73 PHE A CA 1
ATOM 575 C C . PHE A 1 73 ? 6.224 8.672 -5.937 1.00 96.44 73 PHE A C 1
ATOM 577 O O . PHE A 1 73 ? 6.571 9.429 -5.034 1.00 96.44 73 PHE A O 1
ATOM 584 N N . GLY A 1 74 ? 6.638 8.792 -7.192 1.00 94.75 74 GLY A N 1
ATOM 585 C CA . GLY A 1 74 ? 7.588 9.786 -7.669 1.00 94.75 74 GLY A CA 1
ATOM 586 C C . GLY A 1 74 ? 7.868 9.567 -9.150 1.00 94.75 74 GLY A C 1
ATOM 587 O O . GLY A 1 74 ? 7.177 8.785 -9.809 1.00 94.75 74 GLY A O 1
ATOM 588 N N . VAL A 1 75 ? 8.872 10.261 -9.668 1.00 93.38 75 VAL A N 1
ATOM 589 C CA . VAL A 1 75 ? 9.273 10.229 -11.085 1.00 93.38 75 VAL A CA 1
ATOM 590 C C . VAL A 1 75 ? 10.780 10.071 -11.277 1.00 93.38 75 VAL A C 1
ATOM 592 O O . VAL A 1 75 ? 11.223 9.773 -12.383 1.00 93.38 75 VAL A O 1
ATOM 595 N N . ASN A 1 76 ? 11.562 10.271 -10.214 1.00 92.88 76 ASN A N 1
ATOM 596 C CA . ASN A 1 76 ? 13.017 10.339 -10.259 1.00 92.88 76 ASN A CA 1
ATOM 597 C C . ASN A 1 76 ? 13.673 9.074 -9.673 1.00 92.88 76 ASN A C 1
ATOM 599 O O . ASN A 1 76 ? 13.412 8.710 -8.528 1.00 92.88 76 ASN A O 1
ATOM 603 N N . GLU A 1 77 ? 14.564 8.444 -10.441 1.00 96.06 77 GLU A N 1
ATOM 604 C CA . GLU A 1 77 ? 15.259 7.199 -10.073 1.00 96.06 77 GLU A CA 1
ATOM 605 C C . GLU A 1 77 ? 16.094 7.334 -8.798 1.00 96.06 77 GLU A C 1
ATOM 607 O O . GLU A 1 77 ? 15.964 6.513 -7.895 1.00 96.06 77 GLU A O 1
ATOM 612 N N . ILE A 1 78 ? 16.874 8.413 -8.663 1.00 96.81 78 ILE A N 1
ATOM 613 C CA . ILE A 1 78 ? 17.676 8.674 -7.456 1.00 96.81 78 ILE A CA 1
ATOM 614 C C . ILE A 1 78 ? 16.762 8.689 -6.227 1.00 96.81 78 ILE A C 1
ATOM 616 O O . ILE A 1 78 ? 17.059 8.063 -5.213 1.00 96.81 78 ILE A O 1
ATOM 620 N N . SER A 1 79 ? 15.606 9.342 -6.320 1.00 97.25 79 SER A N 1
ATOM 621 C CA . SER A 1 79 ? 14.637 9.380 -5.224 1.00 97.25 79 SER A CA 1
ATOM 622 C C . SER A 1 79 ? 14.111 7.982 -4.887 1.00 97.25 79 SER A C 1
ATOM 624 O O . SER A 1 79 ? 13.976 7.665 -3.709 1.00 97.25 79 SER A O 1
ATOM 626 N N . PHE A 1 80 ? 13.843 7.129 -5.885 1.00 98.12 80 PHE A N 1
ATOM 627 C CA . PHE A 1 80 ? 13.382 5.752 -5.653 1.00 98.12 80 PHE A CA 1
ATOM 628 C C . PHE A 1 80 ? 14.462 4.891 -5.000 1.00 98.12 80 PHE A C 1
ATOM 630 O O . PHE A 1 80 ? 14.169 4.185 -4.035 1.00 98.12 80 PHE A O 1
ATOM 637 N N . TYR A 1 81 ? 15.703 4.996 -5.477 1.00 98.50 81 TYR A N 1
ATOM 638 C CA . TYR A 1 81 ? 16.844 4.295 -4.897 1.00 98.50 81 TYR A CA 1
ATOM 639 C C . TYR A 1 81 ? 16.993 4.636 -3.409 1.00 98.50 81 TYR A C 1
ATOM 641 O O . TYR A 1 81 ? 17.033 3.745 -2.567 1.00 98.50 81 TYR A O 1
ATOM 649 N N . ASN A 1 82 ? 16.989 5.924 -3.053 1.00 98.12 82 ASN A N 1
ATOM 650 C CA . ASN A 1 82 ? 17.109 6.357 -1.658 1.00 98.12 82 ASN A CA 1
ATOM 651 C C . ASN A 1 82 ? 15.865 5.991 -0.821 1.00 98.12 82 ASN A C 1
ATOM 653 O O . ASN A 1 82 ? 15.989 5.591 0.338 1.00 98.12 82 ASN A O 1
ATOM 657 N N . ALA A 1 83 ? 14.662 6.068 -1.402 1.00 97.69 83 ALA A N 1
ATOM 658 C CA . ALA A 1 83 ? 13.421 5.695 -0.723 1.00 97.69 83 ALA A CA 1
ATOM 659 C C . ALA A 1 83 ? 13.384 4.214 -0.321 1.00 97.69 83 ALA A C 1
ATOM 661 O O . ALA A 1 83 ? 12.804 3.893 0.716 1.00 97.69 83 ALA A O 1
ATOM 662 N N . PHE A 1 84 ? 14.034 3.327 -1.082 1.00 98.44 84 PHE A N 1
ATOM 663 C CA . PHE A 1 84 ? 14.201 1.926 -0.693 1.00 98.44 84 PHE A CA 1
ATOM 664 C C . PHE A 1 84 ? 14.808 1.804 0.714 1.00 98.44 84 PHE A C 1
ATOM 666 O O . PHE A 1 84 ? 14.237 1.139 1.581 1.00 98.44 84 PHE A O 1
ATOM 673 N N . PHE A 1 85 ? 15.930 2.491 0.960 1.00 98.31 85 PHE A N 1
ATOM 674 C CA . PHE A 1 85 ? 16.630 2.447 2.246 1.00 98.31 85 PHE A CA 1
ATOM 675 C C . PHE A 1 85 ? 15.789 3.055 3.367 1.00 98.31 85 PHE A C 1
ATOM 677 O O . PHE A 1 85 ? 15.761 2.499 4.462 1.00 98.31 85 PHE A O 1
ATOM 684 N N . ILE A 1 86 ? 15.044 4.134 3.091 1.00 98.00 86 ILE A N 1
ATOM 685 C CA . ILE A 1 86 ? 14.092 4.700 4.057 1.00 98.00 86 ILE A CA 1
ATOM 686 C C . ILE A 1 86 ? 13.076 3.637 4.479 1.00 98.00 86 ILE A C 1
ATOM 688 O O . ILE A 1 86 ? 12.931 3.361 5.665 1.00 98.00 86 ILE A O 1
ATOM 692 N N . VAL A 1 87 ? 12.376 3.022 3.523 1.00 98.06 87 VAL A N 1
ATOM 693 C CA . VAL A 1 87 ? 11.310 2.047 3.808 1.00 98.06 87 VAL A CA 1
ATOM 694 C C . VAL A 1 87 ? 11.861 0.836 4.571 1.00 98.06 87 VAL A C 1
ATOM 696 O O . VAL A 1 87 ? 11.235 0.377 5.529 1.00 98.06 87 VAL A O 1
ATOM 699 N N . ALA A 1 88 ? 13.047 0.351 4.193 1.00 97.56 88 ALA A N 1
ATOM 700 C CA . ALA A 1 88 ? 13.716 -0.749 4.879 1.00 97.56 88 ALA A CA 1
ATOM 701 C C . ALA A 1 88 ? 14.096 -0.395 6.328 1.00 97.56 88 ALA A C 1
ATOM 703 O O . ALA A 1 88 ? 13.794 -1.158 7.248 1.00 97.56 88 ALA A O 1
ATOM 704 N N . GLU A 1 89 ? 14.701 0.772 6.559 1.00 97.44 89 GLU A N 1
ATOM 705 C CA . GLU A 1 89 ? 15.121 1.222 7.894 1.00 97.44 89 GLU A CA 1
ATOM 706 C C . GLU A 1 89 ? 13.951 1.594 8.811 1.00 97.44 89 GLU A C 1
ATOM 708 O O . GLU A 1 89 ? 14.040 1.426 10.028 1.00 97.44 89 GLU A O 1
ATOM 713 N N . MET A 1 90 ? 12.818 2.004 8.237 1.00 96.94 90 MET A N 1
ATOM 714 C CA . MET A 1 90 ? 11.551 2.173 8.959 1.00 96.94 90 MET A CA 1
ATOM 715 C C . MET A 1 90 ? 10.925 0.832 9.388 1.00 96.94 90 MET A C 1
ATOM 717 O O . MET A 1 90 ? 9.883 0.814 10.043 1.00 96.94 90 MET A O 1
ATOM 721 N N . GLY A 1 91 ? 11.556 -0.302 9.059 1.00 96.06 91 GLY A N 1
ATOM 722 C CA . GLY A 1 91 ? 11.166 -1.627 9.534 1.00 96.06 91 GLY A CA 1
ATOM 723 C C . GLY A 1 91 ? 9.996 -2.242 8.776 1.00 96.06 91 GLY A C 1
ATOM 724 O O . GLY A 1 91 ? 9.318 -3.114 9.322 1.00 96.06 91 GLY A O 1
ATOM 725 N N . LEU A 1 92 ? 9.725 -1.786 7.552 1.00 97.31 92 LEU A N 1
ATOM 726 C CA . LEU A 1 92 ? 8.707 -2.369 6.679 1.00 97.31 92 LEU A CA 1
ATOM 727 C C . LEU A 1 92 ? 9.254 -3.613 5.958 1.00 97.31 92 LEU A C 1
ATOM 729 O O . LEU A 1 92 ? 10.455 -3.876 5.947 1.00 97.31 92 LEU A O 1
ATOM 733 N N . ASP A 1 93 ? 8.360 -4.432 5.410 1.00 97.75 93 ASP A N 1
ATOM 734 C CA . ASP A 1 93 ? 8.701 -5.732 4.815 1.00 97.75 93 ASP A CA 1
ATOM 735 C C . ASP A 1 93 ? 8.952 -5.649 3.300 1.00 97.75 93 ASP A C 1
ATOM 737 O O . ASP A 1 93 ? 9.543 -6.552 2.702 1.00 97.75 93 ASP A O 1
ATOM 741 N N . GLY A 1 94 ? 8.528 -4.557 2.671 1.00 98.25 94 GLY A N 1
ATOM 742 C CA . GLY A 1 94 ? 8.746 -4.297 1.257 1.00 98.25 94 GLY A CA 1
ATOM 743 C C . GLY A 1 94 ? 8.406 -2.865 0.872 1.00 98.25 94 GLY A C 1
ATOM 744 O O . GLY A 1 94 ? 7.831 -2.113 1.664 1.00 98.25 94 GLY A O 1
ATOM 745 N N . ILE A 1 95 ? 8.732 -2.521 -0.368 1.00 98.75 95 ILE A N 1
ATOM 746 C CA . ILE A 1 95 ? 8.386 -1.264 -1.025 1.00 98.75 95 ILE A CA 1
ATOM 747 C C . ILE A 1 95 ? 7.440 -1.529 -2.202 1.00 98.75 95 ILE A C 1
ATOM 749 O O . ILE A 1 95 ? 7.602 -2.508 -2.937 1.00 98.75 95 ILE A O 1
ATOM 753 N N . ASP A 1 96 ? 6.445 -0.664 -2.380 1.00 98.81 96 ASP A N 1
ATOM 754 C CA . ASP A 1 96 ? 5.500 -0.703 -3.497 1.00 98.81 96 ASP A CA 1
ATOM 755 C C . ASP A 1 96 ? 5.525 0.603 -4.292 1.00 98.81 96 ASP A C 1
ATOM 757 O O . ASP A 1 96 ? 5.462 1.691 -3.718 1.00 98.81 96 ASP A O 1
ATOM 761 N N . VAL A 1 97 ? 5.582 0.503 -5.620 1.00 98.38 97 VAL A N 1
ATOM 762 C CA . VAL A 1 97 ? 5.463 1.659 -6.514 1.00 98.38 97 VAL A CA 1
ATOM 763 C C . VAL A 1 97 ? 4.006 1.865 -6.901 1.00 98.38 97 VAL A C 1
ATOM 765 O O . VAL A 1 97 ? 3.397 1.033 -7.580 1.00 98.38 97 VAL A O 1
ATOM 768 N N . ASN A 1 98 ? 3.455 3.024 -6.550 1.00 97.69 98 ASN A N 1
ATOM 769 C CA . ASN A 1 98 ? 2.126 3.409 -6.994 1.00 97.69 98 ASN A CA 1
ATOM 770 C C . ASN A 1 98 ? 2.152 3.859 -8.464 1.00 97.69 98 ASN A C 1
ATOM 772 O O . ASN A 1 98 ? 2.568 4.971 -8.790 1.00 97.69 98 ASN A O 1
ATOM 776 N N . MET A 1 99 ? 1.628 3.008 -9.343 1.00 97.38 99 MET A N 1
ATOM 777 C CA . MET A 1 99 ? 1.450 3.252 -10.778 1.00 97.38 99 MET A CA 1
ATOM 778 C C . MET A 1 99 ? -0.037 3.389 -11.159 1.00 97.38 99 MET A C 1
ATOM 780 O O . MET A 1 99 ? -0.439 3.046 -12.272 1.00 97.38 99 MET A O 1
ATOM 784 N N . GLY A 1 100 ? -0.893 3.814 -10.220 1.00 91.94 100 GLY A N 1
ATOM 785 C CA . GLY A 1 100 ? -2.349 3.875 -10.418 1.00 91.94 100 GLY A CA 1
ATOM 786 C C . GLY A 1 100 ? -3.057 5.091 -9.809 1.00 91.94 100 GLY A C 1
ATOM 787 O O . GLY A 1 100 ? -4.266 5.245 -10.021 1.00 91.94 100 GLY A O 1
ATOM 788 N N . CYS A 1 101 ? -2.337 5.929 -9.054 1.00 85.94 101 CYS A N 1
ATOM 789 C CA . CYS A 1 101 ? -2.852 7.138 -8.413 1.00 85.94 101 CYS A CA 1
ATOM 790 C C . CYS A 1 101 ? -3.344 8.149 -9.461 1.00 85.94 101 CYS A C 1
ATOM 792 O O . CYS A 1 101 ? -2.642 8.375 -10.454 1.00 85.94 101 CYS A O 1
ATOM 794 N N . PRO A 1 102 ? -4.521 8.770 -9.247 1.00 81.50 102 PRO A N 1
ATOM 795 C CA . PRO A 1 102 ? -5.094 9.697 -10.205 1.00 81.50 102 PRO A CA 1
ATOM 796 C C . PRO A 1 102 ? -4.635 11.158 -10.056 1.00 81.50 102 PRO A C 1
ATOM 798 O O . PRO A 1 102 ? -5.222 12.033 -10.694 1.00 81.50 102 PRO A O 1
ATOM 801 N N . ASP A 1 103 ? -3.637 11.447 -9.214 1.00 86.50 103 ASP A N 1
ATOM 802 C CA . ASP A 1 103 ? -3.172 12.818 -8.991 1.00 86.50 103 ASP A CA 1
ATOM 803 C C . ASP A 1 103 ? -2.673 13.472 -10.292 1.00 86.50 103 ASP A C 1
ATOM 805 O O . ASP A 1 103 ? -1.717 13.018 -10.926 1.00 86.50 103 ASP A O 1
ATOM 809 N N . ARG A 1 104 ? -3.329 14.565 -10.701 1.00 83.81 104 ARG A N 1
ATOM 810 C CA . ARG A 1 104 ? -3.066 15.218 -11.994 1.00 83.81 104 ARG A CA 1
ATOM 811 C C . ARG A 1 104 ? -1.668 15.831 -12.058 1.00 83.81 104 ARG A C 1
ATOM 813 O O . ARG A 1 104 ? -1.064 15.828 -13.129 1.00 83.81 104 ARG A O 1
ATOM 820 N N . GLY A 1 105 ? -1.167 16.372 -10.947 1.00 86.06 105 GLY A N 1
ATOM 821 C CA . GLY A 1 105 ? 0.158 16.993 -10.888 1.00 86.06 105 GLY A CA 1
ATOM 822 C C . GLY A 1 105 ? 1.274 15.963 -11.047 1.00 86.06 105 GLY A C 1
ATOM 823 O O . GLY A 1 105 ? 2.249 16.195 -11.759 1.00 86.06 105 GLY A O 1
ATOM 824 N N . LEU A 1 106 ? 1.109 14.797 -10.431 1.00 86.50 106 LEU A N 1
ATOM 825 C CA . LEU A 1 106 ? 2.002 13.659 -10.566 1.00 86.50 106 LEU A CA 1
ATOM 826 C C . LEU A 1 106 ? 1.965 13.070 -11.980 1.00 86.50 106 LEU A C 1
ATOM 828 O O . LEU A 1 106 ? 3.024 12.845 -12.561 1.00 86.50 106 LEU A O 1
ATOM 832 N N . ILE A 1 107 ? 0.773 12.890 -12.559 1.00 89.94 107 ILE A N 1
ATOM 833 C CA . ILE A 1 107 ? 0.614 12.362 -13.923 1.00 89.94 107 ILE A CA 1
ATOM 834 C C . ILE A 1 107 ? 1.316 13.257 -14.947 1.00 89.94 107 ILE A C 1
ATOM 836 O O . ILE A 1 107 ? 2.035 12.746 -15.801 1.00 89.94 107 ILE A O 1
ATOM 840 N N . LYS A 1 108 ? 1.170 14.586 -14.838 1.00 89.12 108 LYS A N 1
ATOM 841 C CA . LYS A 1 108 ? 1.852 15.542 -15.729 1.00 89.12 108 LYS A CA 1
ATOM 842 C C . LYS A 1 108 ? 3.378 15.418 -15.692 1.00 89.12 108 LYS A C 1
ATOM 844 O O . LYS A 1 108 ? 4.026 15.704 -16.688 1.00 89.12 108 LYS A O 1
ATOM 849 N N . ARG A 1 109 ? 3.943 14.992 -14.560 1.00 88.50 109 ARG A N 1
ATOM 850 C CA . ARG A 1 109 ? 5.386 14.755 -14.394 1.00 88.50 109 ARG A CA 1
ATOM 851 C C . ARG A 1 109 ? 5.817 13.335 -14.788 1.00 88.50 109 ARG A C 1
ATOM 853 O O . ARG A 1 109 ? 6.996 13.024 -14.684 1.00 88.50 109 ARG A O 1
ATOM 860 N N . GLY A 1 110 ? 4.884 12.479 -15.215 1.00 88.56 110 GLY A N 1
ATOM 861 C CA . GLY A 1 110 ? 5.149 11.091 -15.606 1.00 88.56 110 GLY A CA 1
ATOM 862 C C . GLY A 1 110 ? 5.019 10.059 -14.481 1.00 88.56 110 GLY A C 1
ATOM 863 O O . GLY A 1 110 ? 5.381 8.908 -14.684 1.00 88.56 110 GLY A O 1
ATOM 864 N N . GLY A 1 111 ? 4.502 10.427 -13.305 1.00 91.12 111 GLY A N 1
ATOM 865 C CA . GLY A 1 111 ? 4.329 9.511 -12.169 1.00 91.12 111 GLY A CA 1
ATOM 866 C C . GLY A 1 111 ? 2.905 8.962 -12.037 1.00 91.12 111 GLY A C 1
ATOM 867 O O . GLY A 1 111 ? 1.989 9.361 -12.762 1.00 91.12 111 GLY A O 1
ATOM 868 N N . GLY A 1 112 ? 2.680 8.076 -11.063 1.00 92.62 112 GLY A N 1
ATOM 869 C CA . GLY A 1 112 ? 1.348 7.523 -10.794 1.00 92.62 112 GLY A CA 1
ATOM 870 C C . GLY A 1 112 ? 0.790 6.791 -12.017 1.00 92.62 112 GLY A C 1
ATOM 871 O O . GLY A 1 112 ? 1.505 6.036 -12.671 1.00 92.62 112 GLY A O 1
ATOM 872 N N . ALA A 1 113 ? -0.472 7.045 -12.375 1.00 94.06 113 ALA A N 1
ATOM 873 C CA . ALA A 1 113 ? -1.055 6.482 -13.597 1.00 94.06 113 ALA A CA 1
ATOM 874 C C . ALA A 1 113 ? -0.359 6.947 -14.897 1.00 94.06 113 ALA A C 1
ATOM 876 O O . ALA A 1 113 ? -0.517 6.295 -15.927 1.00 94.06 113 ALA A O 1
ATOM 877 N N . GLY A 1 114 ? 0.432 8.029 -14.868 1.00 95.12 114 GLY A N 1
ATOM 878 C CA . GLY A 1 114 ? 1.232 8.484 -16.012 1.00 95.12 114 GLY A CA 1
ATOM 879 C C . GLY A 1 114 ? 2.284 7.462 -16.456 1.00 95.12 114 GLY A C 1
ATOM 880 O O . GLY A 1 114 ? 2.591 7.384 -17.642 1.00 95.12 114 GLY A O 1
ATOM 881 N N . LEU A 1 115 ? 2.745 6.596 -15.546 1.00 96.75 115 LEU A N 1
ATOM 882 C CA . LEU A 1 115 ? 3.689 5.514 -15.853 1.00 96.75 115 LEU A CA 1
ATOM 883 C C . LEU A 1 115 ? 3.110 4.474 -16.825 1.00 96.75 115 LEU A C 1
ATOM 885 O O . LEU A 1 115 ? 3.862 3.857 -17.573 1.00 96.75 115 LEU A O 1
ATOM 889 N N . ILE A 1 116 ? 1.781 4.331 -16.891 1.00 96.94 116 ILE A N 1
ATOM 890 C CA . ILE A 1 116 ? 1.104 3.467 -17.876 1.00 96.94 116 ILE A CA 1
ATOM 891 C C . ILE A 1 116 ? 1.359 3.972 -19.307 1.00 96.94 116 ILE A C 1
ATOM 893 O O . ILE A 1 116 ? 1.442 3.182 -20.248 1.00 96.94 116 ILE A O 1
ATOM 897 N N . LEU A 1 117 ? 1.502 5.291 -19.474 1.00 95.75 117 LEU A N 1
ATOM 898 C CA . LEU A 1 117 ? 1.814 5.934 -20.751 1.00 95.75 117 LEU A CA 1
ATOM 899 C C . LEU A 1 117 ? 3.321 5.933 -21.054 1.00 95.75 117 LEU A C 1
ATOM 901 O O . LEU A 1 117 ? 3.705 6.161 -22.198 1.00 95.75 117 LEU A O 1
ATOM 905 N N . ASN A 1 118 ? 4.167 5.635 -20.061 1.00 95.62 118 ASN A N 1
ATOM 906 C CA . ASN A 1 118 ? 5.619 5.554 -20.209 1.00 95.62 118 ASN A CA 1
ATOM 907 C C . ASN A 1 118 ? 6.203 4.245 -19.627 1.00 95.62 118 ASN A C 1
ATOM 909 O O . ASN A 1 118 ? 6.871 4.263 -18.586 1.00 95.62 118 ASN A O 1
ATOM 913 N N . PRO A 1 119 ? 6.012 3.092 -20.303 1.00 96.06 119 PRO A N 1
ATOM 914 C CA . PRO A 1 119 ? 6.457 1.802 -19.775 1.00 96.06 119 PRO A CA 1
ATOM 915 C C . PRO A 1 119 ? 7.968 1.659 -19.595 1.00 96.06 119 PRO A C 1
ATOM 917 O O . PRO A 1 119 ? 8.407 0.906 -18.727 1.00 96.06 119 PRO A O 1
ATOM 920 N N . LYS A 1 120 ? 8.771 2.396 -20.374 1.00 96.12 120 LYS A N 1
ATOM 921 C CA . LYS A 1 120 ? 10.233 2.411 -20.213 1.00 96.12 120 LYS A CA 1
ATOM 922 C C . LYS A 1 120 ? 10.622 2.965 -18.845 1.00 96.12 120 LYS A C 1
ATOM 924 O O . LYS A 1 120 ? 11.394 2.333 -18.133 1.00 96.12 120 LYS A O 1
ATOM 929 N N . GLN A 1 121 ? 10.032 4.095 -18.456 1.00 95.88 121 GLN A N 1
ATOM 930 C CA . GLN A 1 121 ? 10.258 4.679 -17.137 1.00 95.88 121 GLN A CA 1
ATOM 931 C C . GLN A 1 121 ? 9.752 3.753 -16.028 1.00 95.88 121 GLN A C 1
ATOM 933 O O . GLN A 1 121 ? 10.466 3.527 -15.060 1.00 95.88 121 GLN A O 1
ATOM 938 N N . ALA A 1 122 ? 8.566 3.157 -16.180 1.00 97.50 122 ALA A N 1
ATOM 939 C CA . ALA A 1 122 ? 8.032 2.221 -15.188 1.00 97.50 122 ALA A CA 1
ATOM 940 C C . ALA A 1 122 ? 8.988 1.050 -14.907 1.00 97.50 122 ALA A C 1
ATOM 942 O O . ALA A 1 122 ? 9.262 0.743 -13.747 1.00 97.50 122 ALA A O 1
ATOM 943 N N . ARG A 1 123 ? 9.537 0.438 -15.965 1.00 97.50 123 ARG A N 1
ATOM 944 C CA . ARG A 1 123 ? 10.554 -0.614 -15.854 1.00 97.50 123 ARG A CA 1
ATOM 945 C C . ARG A 1 123 ? 11.814 -0.124 -15.159 1.00 97.50 123 ARG A C 1
ATOM 947 O O . ARG A 1 123 ? 12.304 -0.796 -14.257 1.00 97.50 123 ARG A O 1
ATOM 954 N N . GLN A 1 124 ? 12.313 1.039 -15.565 1.00 97.88 124 GLN A N 1
ATOM 955 C CA . GLN A 1 124 ? 13.524 1.617 -14.998 1.00 97.88 124 GLN A CA 1
ATOM 956 C C . GLN A 1 124 ? 13.389 1.812 -13.482 1.00 97.88 124 GLN A C 1
ATOM 958 O O . GLN A 1 124 ? 14.250 1.363 -12.738 1.00 97.88 124 GLN A O 1
ATOM 963 N N . LEU A 1 125 ? 12.256 2.341 -13.007 1.00 98.06 125 LEU A N 1
ATOM 964 C CA . LEU A 1 125 ? 11.999 2.505 -11.572 1.00 98.06 125 LEU A CA 1
ATOM 965 C C . LEU A 1 125 ? 12.001 1.172 -10.803 1.00 98.06 125 LEU A C 1
ATOM 967 O O . LEU A 1 125 ? 12.503 1.106 -9.681 1.00 98.06 125 LEU A O 1
ATOM 971 N N . ILE A 1 126 ? 11.466 0.096 -11.392 1.00 98.50 126 ILE A N 1
ATOM 972 C CA . ILE A 1 126 ? 11.508 -1.244 -10.782 1.00 98.50 126 ILE A CA 1
ATOM 973 C C . ILE A 1 126 ? 12.952 -1.757 -10.726 1.00 98.50 126 ILE A C 1
ATOM 975 O O . ILE A 1 126 ? 13.369 -2.273 -9.689 1.00 98.50 126 ILE A O 1
ATOM 979 N N . HIS A 1 127 ? 13.727 -1.592 -11.803 1.00 98.50 127 HIS A N 1
ATOM 980 C CA . HIS A 1 127 ? 15.142 -1.970 -11.827 1.00 98.50 127 HIS A CA 1
ATOM 981 C C . HIS A 1 127 ? 15.947 -1.211 -10.768 1.00 98.50 127 HIS A C 1
ATOM 983 O O . HIS A 1 127 ? 16.667 -1.852 -10.008 1.00 98.50 127 HIS A O 1
ATOM 989 N N . THR A 1 128 ? 15.740 0.100 -10.627 1.00 98.62 128 THR A N 1
ATOM 990 C CA . THR A 1 128 ? 16.366 0.917 -9.578 1.00 98.62 128 THR A CA 1
ATOM 991 C C . THR A 1 128 ? 16.075 0.380 -8.172 1.00 98.62 128 THR A C 1
ATOM 993 O O . THR A 1 128 ? 16.967 0.304 -7.331 1.00 98.62 128 THR A O 1
ATOM 996 N N . LEU A 1 129 ? 14.836 -0.041 -7.893 1.00 98.56 129 LEU A N 1
ATOM 997 C CA . LEU A 1 129 ? 14.495 -0.637 -6.596 1.00 98.56 129 LEU A CA 1
ATOM 998 C C . LEU A 1 129 ? 15.118 -2.023 -6.396 1.00 98.56 129 LEU A C 1
ATOM 1000 O O . LEU A 1 129 ? 15.484 -2.374 -5.275 1.00 98.56 129 LEU A O 1
ATOM 1004 N N . LYS A 1 130 ? 15.251 -2.821 -7.462 1.00 98.19 130 LYS A N 1
ATOM 1005 C CA . LYS A 1 130 ? 15.942 -4.119 -7.404 1.00 98.19 130 LYS A CA 1
ATOM 1006 C C . LYS A 1 130 ? 17.445 -3.948 -7.173 1.00 98.19 130 LYS A C 1
ATOM 1008 O O . LYS A 1 130 ? 18.011 -4.736 -6.420 1.00 98.19 130 LYS A O 1
ATOM 1013 N N . GLU A 1 131 ? 18.058 -2.928 -7.764 1.00 98.38 131 GLU A N 1
ATOM 1014 C CA . GLU A 1 131 ? 19.450 -2.540 -7.520 1.00 98.38 131 GLU A CA 1
ATOM 1015 C C . GLU A 1 131 ? 19.647 -2.111 -6.062 1.00 98.38 131 GLU A C 1
ATOM 1017 O O . GLU A 1 131 ? 20.452 -2.708 -5.351 1.00 98.38 131 GLU A O 1
ATOM 1022 N N . ALA A 1 132 ? 18.820 -1.184 -5.563 1.00 98.38 132 ALA A N 1
ATOM 1023 C CA . ALA A 1 132 ? 18.853 -0.768 -4.161 1.00 98.38 132 ALA A CA 1
ATOM 1024 C C . ALA A 1 132 ? 18.668 -1.956 -3.199 1.00 98.38 132 ALA A C 1
ATOM 1026 O O . ALA A 1 132 ? 19.356 -2.056 -2.182 1.00 98.38 132 ALA A O 1
ATOM 1027 N N . ARG A 1 133 ? 17.784 -2.906 -3.543 1.00 98.00 133 ARG A N 1
ATOM 1028 C CA . ARG A 1 133 ? 17.614 -4.157 -2.793 1.00 98.00 133 ARG A CA 1
ATOM 1029 C C . ARG A 1 133 ? 18.875 -5.009 -2.780 1.00 98.00 133 ARG A C 1
ATOM 1031 O O . ARG A 1 133 ? 19.198 -5.554 -1.727 1.00 98.00 133 ARG A O 1
ATOM 1038 N N . ASN A 1 134 ? 19.548 -5.163 -3.917 1.00 97.62 134 ASN A N 1
ATOM 1039 C CA . ASN A 1 134 ? 20.792 -5.922 -4.000 1.00 97.62 134 ASN A CA 1
ATOM 1040 C C . ASN A 1 134 ? 21.871 -5.285 -3.115 1.00 97.62 134 ASN A C 1
ATOM 1042 O O . ASN A 1 134 ? 22.466 -5.964 -2.283 1.00 97.62 134 ASN A O 1
ATOM 1046 N N . ASP A 1 135 ? 22.049 -3.971 -3.205 1.00 97.94 135 ASP A N 1
ATOM 1047 C CA . ASP A 1 135 ? 23.034 -3.248 -2.398 1.00 97.94 135 ASP A CA 1
ATOM 1048 C C . ASP A 1 135 ? 22.725 -3.341 -0.902 1.00 97.94 135 ASP A C 1
ATOM 1050 O O . ASP A 1 135 ? 23.604 -3.605 -0.079 1.00 97.94 135 ASP A O 1
ATOM 1054 N N . TRP A 1 136 ? 21.448 -3.216 -0.539 1.00 97.31 136 TRP A N 1
ATOM 1055 C CA . TRP A 1 136 ? 20.979 -3.454 0.819 1.00 97.31 136 TRP A CA 1
ATOM 1056 C C . TRP A 1 136 ? 21.259 -4.889 1.284 1.00 97.31 136 TRP A C 1
ATOM 1058 O O . TRP A 1 136 ? 21.721 -5.106 2.404 1.00 97.31 136 TRP A O 1
ATOM 1068 N N . GLN A 1 137 ? 21.036 -5.899 0.450 1.00 96.50 137 GLN A N 1
ATOM 1069 C CA . GLN A 1 137 ? 21.361 -7.285 0.797 1.00 96.50 137 GLN A CA 1
ATOM 1070 C C . GLN A 1 137 ? 22.868 -7.508 0.972 1.00 96.50 137 GLN A C 1
ATOM 1072 O O . GLN A 1 137 ? 23.255 -8.284 1.845 1.00 96.50 137 GLN A O 1
ATOM 1077 N N . ASN A 1 138 ? 23.690 -6.757 0.237 1.00 96.69 138 ASN A N 1
ATOM 1078 C CA . ASN A 1 138 ? 25.152 -6.778 0.297 1.00 96.69 138 ASN A CA 1
ATOM 1079 C C . ASN A 1 138 ? 25.752 -5.839 1.361 1.00 96.69 138 ASN A C 1
ATOM 1081 O O . ASN A 1 138 ? 26.961 -5.643 1.403 1.00 96.69 138 ASN A O 1
ATOM 1085 N N . GLY A 1 139 ? 24.926 -5.285 2.254 1.00 96.25 139 GLY A N 1
ATOM 1086 C CA . GLY A 1 139 ? 25.398 -4.571 3.444 1.00 96.25 139 GLY A CA 1
ATOM 1087 C C . GLY A 1 139 ? 25.454 -3.048 3.332 1.00 96.25 139 GLY A C 1
ATOM 1088 O O . GLY A 1 139 ? 25.758 -2.409 4.336 1.00 96.25 139 GLY A O 1
ATOM 1089 N N . LYS A 1 140 ? 25.085 -2.454 2.187 1.00 97.62 140 LYS A N 1
ATOM 1090 C CA . LYS A 1 140 ? 25.002 -0.991 2.046 1.00 97.62 140 LYS A CA 1
ATOM 1091 C C . LYS A 1 140 ? 24.033 -0.398 3.063 1.00 97.62 140 LYS A C 1
ATOM 1093 O O . LYS A 1 140 ? 22.932 -0.918 3.257 1.00 97.62 140 LYS A O 1
ATOM 1098 N N . GLN A 1 141 ? 24.427 0.674 3.726 1.00 95.81 141 GLN A N 1
ATOM 1099 C CA . GLN A 1 141 ? 23.665 1.285 4.804 1.00 95.81 141 GLN A CA 1
ATOM 1100 C C . GLN A 1 141 ? 22.943 2.539 4.326 1.00 95.81 141 GLN A C 1
ATOM 1102 O O . GLN A 1 141 ? 23.317 3.165 3.337 1.00 95.81 141 GLN A O 1
ATOM 1107 N N . ILE A 1 142 ? 21.920 2.958 5.073 1.00 95.81 142 ILE A N 1
ATOM 1108 C CA . ILE A 1 142 ? 21.243 4.231 4.800 1.00 95.81 142 ILE A CA 1
ATOM 1109 C C . ILE A 1 142 ? 22.187 5.439 4.938 1.00 95.81 142 ILE A C 1
ATOM 1111 O O . ILE A 1 142 ? 21.953 6.467 4.314 1.00 95.81 142 ILE A O 1
ATOM 1115 N N . SER A 1 143 ? 23.278 5.325 5.701 1.00 94.25 143 SER A N 1
ATOM 1116 C CA . SER A 1 143 ? 24.327 6.353 5.780 1.00 94.25 143 SER A CA 1
ATOM 1117 C C . SER A 1 143 ? 25.075 6.567 4.463 1.00 94.25 143 SER A C 1
ATOM 1119 O O . SER A 1 143 ? 25.654 7.629 4.276 1.00 94.25 143 SER A O 1
ATOM 1121 N N . ASP A 1 144 ? 25.032 5.595 3.550 1.00 94.12 144 ASP A N 1
ATOM 1122 C CA . ASP A 1 144 ? 25.755 5.619 2.271 1.00 94.12 144 ASP A CA 1
ATOM 1123 C C . ASP A 1 144 ? 24.898 6.223 1.142 1.00 94.12 144 ASP A C 1
ATOM 1125 O O . ASP A 1 144 ? 25.180 6.053 -0.047 1.00 94.12 144 ASP A O 1
ATOM 1129 N N . THR A 1 145 ? 23.787 6.861 1.511 1.00 93.19 145 THR A N 1
ATOM 1130 C CA . THR A 1 145 ? 22.762 7.383 0.606 1.00 93.19 145 THR A CA 1
ATOM 1131 C C . THR A 1 145 ? 22.849 8.906 0.488 1.00 93.19 145 THR A C 1
ATOM 1133 O O . THR A 1 145 ? 23.518 9.571 1.274 1.00 93.19 145 THR A O 1
ATOM 1136 N N . LEU A 1 146 ? 22.141 9.487 -0.484 1.00 90.69 146 LEU A N 1
ATOM 1137 C CA . LEU A 1 146 ? 22.108 10.938 -0.725 1.00 90.69 146 LEU A CA 1
ATOM 1138 C C . LEU A 1 146 ? 20.997 11.639 0.075 1.00 90.69 146 LEU A C 1
ATOM 1140 O O . LEU A 1 146 ? 20.436 12.644 -0.364 1.00 90.69 146 LEU A O 1
ATOM 1144 N N . LEU A 1 147 ? 20.613 11.072 1.219 1.00 95.44 147 LEU A N 1
ATOM 1145 C CA . LEU A 1 147 ? 19.506 11.585 2.013 1.00 95.44 147 LEU A CA 1
ATOM 1146 C C . LEU A 1 147 ? 19.901 12.829 2.821 1.00 95.44 147 LEU A C 1
ATOM 1148 O O . LEU A 1 147 ? 20.995 12.877 3.386 1.00 95.44 147 LEU A O 1
ATOM 1152 N N . PRO A 1 148 ? 18.986 13.806 2.965 1.00 96.94 148 PRO A N 1
ATOM 1153 C CA . PRO A 1 148 ? 19.187 14.932 3.870 1.00 96.94 148 PRO A CA 1
ATOM 1154 C C . PRO A 1 148 ? 19.447 14.476 5.310 1.00 96.94 148 PRO A C 1
ATOM 1156 O O . PRO A 1 148 ? 18.847 13.510 5.798 1.00 96.94 148 PRO A O 1
ATOM 1159 N N . LYS A 1 149 ? 20.308 15.207 6.024 1.00 96.81 149 LYS A N 1
ATOM 1160 C CA . LYS A 1 149 ? 20.744 14.864 7.388 1.00 96.81 149 LYS A CA 1
ATOM 1161 C C . LYS A 1 149 ? 19.565 14.751 8.359 1.00 96.81 149 LYS A C 1
ATOM 1163 O O . LYS A 1 149 ? 19.542 13.866 9.215 1.00 96.81 149 LYS A O 1
ATOM 1168 N N . GLU A 1 150 ? 18.572 15.616 8.216 1.00 97.31 150 GLU A N 1
ATOM 1169 C CA . GLU A 1 150 ? 17.343 15.632 9.003 1.00 97.31 150 GLU A CA 1
ATOM 1170 C C . GLU A 1 150 ? 16.494 14.368 8.798 1.00 97.31 150 GLU A C 1
ATOM 1172 O O . GLU A 1 150 ? 15.925 13.856 9.762 1.00 97.31 150 GLU A O 1
ATOM 1177 N N . ILE A 1 151 ? 16.465 13.808 7.582 1.00 98.06 151 ILE A N 1
ATOM 1178 C CA . ILE A 1 151 ? 15.781 12.541 7.281 1.00 98.06 151 ILE A CA 1
ATOM 1179 C C . ILE A 1 151 ? 16.523 11.383 7.937 1.00 98.06 151 ILE A C 1
ATOM 1181 O O . ILE A 1 151 ? 15.902 10.586 8.638 1.00 98.06 151 ILE A O 1
ATOM 1185 N N . LEU A 1 152 ? 17.848 11.324 7.768 1.00 97.69 152 LEU A N 1
ATOM 1186 C CA . LEU A 1 152 ? 18.688 10.307 8.404 1.00 97.69 152 LEU A CA 1
ATOM 1187 C C . LEU A 1 152 ? 18.515 10.321 9.926 1.00 97.69 152 LEU A C 1
ATOM 1189 O O . LEU A 1 152 ? 18.266 9.285 10.537 1.00 97.69 152 LEU A O 1
ATOM 1193 N N . THR A 1 153 ? 18.569 11.508 10.528 1.00 97.94 153 THR A N 1
ATOM 1194 C CA . THR A 1 153 ? 18.392 11.690 11.974 1.00 97.94 153 THR A CA 1
ATOM 1195 C C . THR A 1 153 ? 17.023 11.195 12.425 1.00 97.94 153 THR A C 1
ATOM 1197 O O . THR A 1 153 ? 16.939 10.389 13.349 1.00 97.94 153 THR A O 1
ATOM 1200 N N . ALA A 1 154 ? 15.953 11.614 11.744 1.00 97.69 154 ALA A N 1
ATOM 1201 C CA . ALA A 1 154 ? 14.594 11.213 12.090 1.00 97.69 154 ALA A CA 1
ATOM 1202 C C . ALA A 1 154 ? 14.400 9.688 12.029 1.00 97.69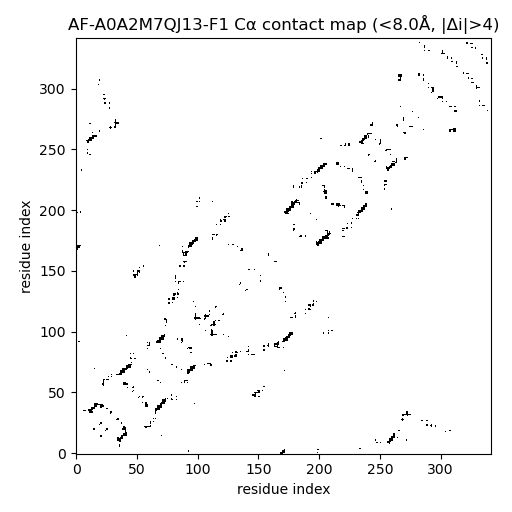 154 ALA A C 1
ATOM 1204 O O . ALA A 1 154 ? 13.817 9.106 12.945 1.00 97.69 154 ALA A O 1
ATOM 1205 N N . ILE A 1 155 ? 14.935 9.029 10.995 1.00 97.69 155 ILE A N 1
ATOM 1206 C CA . ILE A 1 155 ? 14.849 7.571 10.831 1.00 97.69 155 ILE A CA 1
ATOM 1207 C C . ILE A 1 155 ? 15.628 6.850 11.934 1.00 97.69 155 ILE A C 1
ATOM 1209 O O . ILE A 1 155 ? 15.095 5.936 12.563 1.00 97.69 155 ILE A O 1
ATOM 1213 N N . LEU A 1 156 ? 16.867 7.268 12.213 1.00 96.06 156 LEU A N 1
ATOM 1214 C CA . LEU A 1 156 ? 17.696 6.648 13.251 1.00 96.06 156 LEU A CA 1
ATOM 1215 C C . LEU A 1 156 ? 17.073 6.808 14.645 1.00 96.06 156 LEU A C 1
ATOM 1217 O O . LEU A 1 156 ? 17.054 5.853 15.427 1.00 96.06 156 LEU A O 1
ATOM 1221 N N . THR A 1 157 ? 16.503 7.980 14.942 1.00 97.06 157 THR A N 1
ATOM 1222 C CA . THR A 1 157 ? 15.751 8.223 16.179 1.00 97.06 157 THR A CA 1
ATOM 1223 C C . THR A 1 157 ? 14.531 7.312 16.273 1.00 97.06 157 THR A C 1
ATOM 1225 O O . THR A 1 157 ? 14.367 6.627 17.285 1.00 97.06 157 THR A O 1
ATOM 1228 N N . TYR A 1 158 ? 13.712 7.244 15.219 1.00 96.19 158 TYR A N 1
ATOM 1229 C CA . TYR A 1 158 ? 12.528 6.384 15.174 1.00 96.19 158 TYR A CA 1
ATOM 1230 C C . TYR A 1 158 ? 12.892 4.905 15.370 1.00 96.19 158 TYR A C 1
ATOM 1232 O O . TYR A 1 158 ? 12.291 4.218 16.202 1.00 96.19 158 TYR A O 1
ATOM 1240 N N . LYS A 1 159 ? 13.921 4.428 14.663 1.00 95.44 159 LYS A N 1
ATOM 1241 C CA . LYS A 1 159 ? 14.426 3.054 14.747 1.00 95.44 159 LYS A CA 1
ATOM 1242 C C . LYS A 1 159 ? 14.864 2.697 16.164 1.00 95.44 159 LYS A C 1
ATOM 1244 O O . LYS A 1 159 ? 14.464 1.651 16.675 1.00 95.44 159 LYS A O 1
ATOM 1249 N N . LYS A 1 160 ? 15.631 3.579 16.816 1.00 96.25 160 LYS A N 1
ATOM 1250 C CA . LYS A 1 160 ? 16.085 3.395 18.202 1.00 96.25 160 LYS A CA 1
ATOM 1251 C C . LYS A 1 160 ? 14.912 3.367 19.183 1.00 96.25 160 LYS A C 1
ATOM 1253 O O . LYS A 1 160 ? 14.843 2.472 20.013 1.00 96.25 160 LYS A O 1
ATOM 1258 N N . GLN A 1 161 ? 13.975 4.308 19.072 1.00 95.12 161 GLN A N 1
ATOM 1259 C CA . GLN A 1 161 ? 12.815 4.396 19.970 1.00 95.12 161 GLN A CA 1
ATOM 1260 C C . GLN A 1 161 ? 11.890 3.176 19.880 1.00 95.12 161 GLN A C 1
ATOM 1262 O O . GLN A 1 161 ? 11.273 2.795 20.872 1.00 95.12 161 GLN A O 1
ATOM 1267 N N . ASN A 1 162 ? 11.797 2.561 18.700 1.00 94.44 162 ASN A N 1
ATOM 1268 C CA . ASN A 1 162 ? 10.891 1.443 18.442 1.00 94.44 162 ASN A CA 1
ATOM 1269 C C . ASN A 1 162 ? 11.601 0.081 18.393 1.00 94.44 162 ASN A C 1
ATOM 1271 O O . ASN A 1 162 ? 10.955 -0.919 18.083 1.00 94.44 162 ASN A O 1
ATOM 1275 N N . ASN A 1 163 ? 12.902 0.027 18.710 1.00 94.38 163 ASN A N 1
ATOM 1276 C CA . ASN A 1 163 ? 13.734 -1.182 18.653 1.00 94.38 163 ASN A CA 1
ATOM 1277 C C . ASN A 1 163 ? 13.608 -1.926 17.312 1.00 94.38 163 ASN A C 1
ATOM 1279 O O . ASN A 1 163 ? 13.453 -3.148 17.263 1.00 94.38 163 ASN A O 1
ATOM 1283 N N . ILE A 1 164 ? 13.626 -1.176 16.209 1.00 93.81 164 ILE A N 1
ATOM 1284 C CA . ILE A 1 164 ? 13.421 -1.735 14.873 1.00 93.81 164 ILE A CA 1
ATOM 1285 C C . ILE A 1 164 ? 14.700 -2.413 14.386 1.00 93.81 164 ILE A C 1
ATOM 1287 O O . ILE A 1 164 ? 15.774 -1.811 14.329 1.00 93.81 164 ILE A O 1
ATOM 1291 N N . ILE A 1 165 ? 14.545 -3.668 13.964 1.00 91.88 165 ILE A N 1
ATOM 1292 C CA . ILE A 1 165 ? 15.580 -4.459 13.301 1.00 91.88 165 ILE A CA 1
ATOM 1293 C C . ILE A 1 165 ? 15.114 -4.717 11.860 1.00 91.88 165 ILE A C 1
ATOM 1295 O O . ILE A 1 165 ? 14.227 -5.549 11.643 1.00 91.88 165 ILE A O 1
ATOM 1299 N N . PRO A 1 166 ? 15.670 -3.998 10.869 1.00 89.75 166 PRO A N 1
ATOM 1300 C CA . PRO A 1 166 ? 15.300 -4.149 9.468 1.00 89.75 166 PRO A CA 1
ATOM 1301 C C . PRO A 1 166 ? 15.566 -5.554 8.923 1.00 89.75 166 PRO A C 1
ATOM 1303 O O . PRO A 1 166 ? 16.608 -6.162 9.180 1.00 89.75 166 PRO A O 1
ATOM 1306 N N . LYS A 1 167 ? 14.651 -6.056 8.090 1.00 89.38 167 LYS A N 1
ATOM 1307 C CA . LYS A 1 167 ? 14.836 -7.324 7.374 1.00 89.38 167 LYS A CA 1
ATOM 1308 C C . LYS A 1 167 ? 15.628 -7.082 6.092 1.00 89.38 167 LYS A C 1
ATOM 1310 O O . LYS A 1 167 ? 15.167 -6.379 5.198 1.00 89.38 167 LYS A O 1
ATOM 1315 N N . ARG A 1 168 ? 16.804 -7.706 5.970 1.00 91.12 168 ARG A N 1
ATOM 1316 C CA . ARG A 1 168 ? 17.653 -7.548 4.773 1.00 91.12 168 ARG A CA 1
ATOM 1317 C C . ARG A 1 168 ? 17.354 -8.547 3.660 1.00 91.12 168 ARG A C 1
ATOM 1319 O O . ARG A 1 168 ? 17.169 -8.168 2.510 1.00 91.12 168 ARG A O 1
ATOM 1326 N N . LYS A 1 169 ? 17.249 -9.834 4.001 1.00 90.69 169 LYS A N 1
ATOM 1327 C CA . LYS A 1 169 ? 17.240 -10.926 3.007 1.00 90.69 169 LYS A CA 1
ATOM 1328 C C . LYS A 1 169 ? 15.928 -11.092 2.233 1.00 90.69 169 LYS A C 1
ATOM 1330 O O . LYS A 1 169 ? 15.954 -11.535 1.091 1.00 90.69 169 LYS A O 1
ATOM 1335 N N . THR A 1 170 ? 14.787 -10.773 2.837 1.00 92.25 170 THR A N 1
ATOM 1336 C CA . THR A 1 170 ? 13.461 -11.130 2.292 1.00 92.25 170 THR A CA 1
ATOM 1337 C C . THR A 1 170 ? 12.651 -9.928 1.810 1.00 92.25 170 THR A C 1
ATOM 1339 O O . THR A 1 170 ? 11.452 -10.070 1.589 1.00 92.25 170 THR A O 1
ATOM 1342 N N . PHE A 1 171 ? 13.269 -8.749 1.698 1.00 96.25 171 PHE A N 1
ATOM 1343 C CA . PHE A 1 171 ? 12.571 -7.501 1.395 1.00 96.25 171 PHE A CA 1
ATOM 1344 C C . PHE A 1 171 ? 11.976 -7.503 -0.021 1.00 96.25 171 PHE A C 1
ATOM 1346 O O . PHE A 1 171 ? 12.655 -7.877 -0.984 1.00 96.25 171 PHE A O 1
ATOM 1353 N N . SER A 1 172 ? 10.715 -7.086 -0.146 1.00 97.81 172 SER A N 1
ATOM 1354 C CA . SER A 1 172 ? 9.988 -7.148 -1.418 1.00 97.81 172 SER A CA 1
ATOM 1355 C C . SER A 1 172 ? 10.028 -5.841 -2.205 1.00 97.81 172 SER A C 1
ATOM 1357 O O . SER A 1 172 ? 9.918 -4.765 -1.626 1.00 97.81 172 SER A O 1
ATOM 1359 N N . VAL A 1 173 ? 10.089 -5.944 -3.531 1.00 98.56 173 VAL A N 1
ATOM 1360 C CA . VAL A 1 173 ? 9.807 -4.869 -4.489 1.00 98.56 173 VAL A CA 1
ATOM 1361 C C . VAL A 1 173 ? 8.513 -5.217 -5.216 1.00 98.56 173 VAL A C 1
ATOM 1363 O O . VAL A 1 173 ? 8.401 -6.273 -5.838 1.00 98.56 173 VAL A O 1
ATOM 1366 N N . SER A 1 174 ? 7.525 -4.338 -5.116 1.00 98.69 174 SER A N 1
ATOM 1367 C CA . SER A 1 174 ? 6.181 -4.547 -5.653 1.00 98.69 174 SER A CA 1
ATOM 1368 C C . SER A 1 174 ? 5.687 -3.326 -6.420 1.00 98.69 174 SER A C 1
ATOM 1370 O O . SER A 1 174 ? 6.252 -2.234 -6.312 1.00 98.69 174 SER A O 1
ATOM 1372 N N . VAL A 1 175 ? 4.664 -3.521 -7.246 1.00 98.62 175 VAL A N 1
ATOM 1373 C CA . VAL A 1 175 ? 3.988 -2.430 -7.949 1.00 98.62 175 VAL A CA 1
ATOM 1374 C C . VAL A 1 175 ? 2.477 -2.583 -7.849 1.00 98.62 175 VAL A C 1
ATOM 1376 O O . VAL A 1 175 ? 1.931 -3.681 -7.994 1.00 98.62 175 VAL A O 1
ATOM 1379 N N . LYS A 1 176 ? 1.773 -1.459 -7.703 1.00 98.75 176 LYS A N 1
ATOM 1380 C CA . LYS A 1 176 ? 0.313 -1.407 -7.782 1.00 98.75 176 LYS A CA 1
ATOM 1381 C C . LYS A 1 176 ? -0.128 -0.546 -8.954 1.00 98.75 176 LYS A C 1
ATOM 1383 O O . LYS A 1 176 ? 0.163 0.646 -9.008 1.00 98.75 176 LYS A O 1
ATOM 1388 N N . THR A 1 177 ? -0.895 -1.123 -9.873 1.00 98.56 177 THR A N 1
ATOM 1389 C CA . THR A 1 177 ? -1.294 -0.470 -11.126 1.00 98.56 177 THR A CA 1
ATOM 1390 C C . THR A 1 177 ? -2.778 -0.673 -11.465 1.00 98.56 177 THR A C 1
ATOM 1392 O O . THR A 1 177 ? -3.580 -1.103 -10.632 1.00 98.56 177 THR A O 1
ATOM 1395 N N . ARG A 1 178 ? -3.158 -0.286 -12.684 1.00 98.38 178 ARG A N 1
ATOM 1396 C CA . ARG A 1 178 ? -4.479 -0.392 -13.307 1.00 98.38 178 ARG A CA 1
ATOM 1397 C C . ARG A 1 178 ? -4.375 -1.165 -14.626 1.00 98.38 178 ARG A C 1
ATOM 1399 O O . ARG A 1 178 ? -3.286 -1.332 -15.164 1.00 98.38 178 ARG A O 1
ATOM 1406 N N . ILE A 1 179 ? -5.514 -1.575 -15.179 1.00 98.25 179 ILE A N 1
ATOM 1407 C CA . ILE A 1 179 ? -5.593 -2.291 -16.473 1.00 98.25 179 ILE A CA 1
ATOM 1408 C C . ILE A 1 179 ? -5.280 -1.411 -17.702 1.00 98.25 179 ILE A C 1
ATOM 1410 O O . ILE A 1 179 ? -5.136 -1.908 -18.817 1.00 98.25 179 ILE A O 1
ATOM 1414 N N . GLY A 1 180 ? -5.171 -0.091 -17.528 1.00 97.69 180 GLY A N 1
ATOM 1415 C CA . GLY A 1 180 ? -4.832 0.852 -18.594 1.00 97.69 180 GLY A CA 1
ATOM 1416 C C . GLY A 1 180 ? -5.108 2.307 -18.216 1.00 97.69 180 GLY A C 1
ATOM 1417 O O . GLY A 1 180 ? -5.557 2.589 -17.101 1.00 97.69 180 GLY A O 1
ATOM 1418 N N . PHE A 1 181 ? -4.846 3.238 -19.139 1.00 95.88 181 PHE A N 1
ATOM 1419 C CA . PHE A 1 181 ? -5.061 4.671 -18.904 1.00 95.88 181 PHE A CA 1
ATOM 1420 C C . PHE A 1 181 ? -6.489 5.101 -19.278 1.00 95.88 181 PHE A C 1
ATOM 1422 O O . PHE A 1 181 ? -7.312 5.323 -18.389 1.00 95.88 181 PHE A O 1
ATOM 1429 N N . ASP A 1 182 ? -6.809 5.139 -20.574 1.00 95.69 182 ASP A N 1
ATOM 1430 C CA . ASP A 1 182 ? -8.162 5.438 -21.071 1.00 95.69 182 ASP A CA 1
ATOM 1431 C C . ASP A 1 182 ? -8.984 4.162 -21.277 1.00 95.69 182 ASP A C 1
ATOM 1433 O O . ASP A 1 182 ? -10.098 4.037 -20.768 1.00 95.69 182 ASP A O 1
ATOM 1437 N N . LYS A 1 183 ? -8.382 3.184 -21.961 1.00 97.25 183 LYS A N 1
ATOM 1438 C CA . LYS A 1 183 ? -8.934 1.857 -22.258 1.00 97.25 183 LYS A CA 1
ATOM 1439 C C . LYS A 1 183 ? -8.031 0.749 -21.701 1.00 97.25 183 LYS A C 1
ATOM 1441 O O . LYS A 1 183 ? -6.849 1.021 -21.457 1.00 97.25 183 LYS A O 1
ATOM 1446 N N . PRO A 1 184 ? -8.542 -0.479 -21.507 1.00 98.06 184 PRO A N 1
ATOM 1447 C CA . PRO A 1 184 ? -7.709 -1.611 -21.125 1.00 98.06 184 PRO A CA 1
ATOM 1448 C C . PRO A 1 184 ? -6.602 -1.849 -22.158 1.00 98.06 184 PRO A C 1
ATOM 1450 O O . PRO A 1 184 ? -6.846 -1.892 -23.363 1.00 98.06 184 PRO A O 1
ATOM 1453 N N . ILE A 1 185 ? -5.370 -1.983 -21.676 1.00 98.19 185 ILE A N 1
ATOM 1454 C CA . ILE A 1 185 ? -4.183 -2.359 -22.460 1.00 98.19 185 ILE A CA 1
ATOM 1455 C C . ILE A 1 185 ? -3.383 -3.439 -21.725 1.00 98.19 185 ILE A C 1
ATOM 1457 O O . ILE A 1 185 ? -2.167 -3.550 -21.895 1.00 98.19 185 ILE A O 1
ATOM 1461 N N . THR A 1 186 ? -4.072 -4.224 -20.894 1.00 97.81 186 THR A N 1
ATOM 1462 C CA . THR A 1 186 ? -3.498 -5.102 -19.874 1.00 97.81 186 THR A CA 1
ATOM 1463 C C . THR A 1 186 ? -2.379 -5.973 -20.408 1.00 97.81 186 THR A C 1
ATOM 1465 O O . THR A 1 186 ? -1.299 -5.982 -19.832 1.00 97.81 186 THR A O 1
ATOM 1468 N N . LYS A 1 187 ? -2.581 -6.642 -21.552 1.00 98.00 187 LYS A N 1
ATOM 1469 C CA . LYS A 1 187 ? -1.555 -7.537 -22.098 1.00 98.00 187 LYS A CA 1
ATOM 1470 C C . LYS A 1 187 ? -0.233 -6.823 -22.364 1.00 98.00 187 LYS A C 1
ATOM 1472 O O . LYS A 1 187 ? 0.811 -7.274 -21.906 1.00 98.00 187 LYS A O 1
ATOM 1477 N N . LYS A 1 188 ? -0.284 -5.687 -23.065 1.00 97.94 188 LYS A N 1
ATOM 1478 C CA . LYS A 1 188 ? 0.907 -4.892 -23.387 1.00 97.94 188 LYS A CA 1
ATOM 1479 C C . LYS A 1 188 ? 1.527 -4.303 -22.121 1.00 97.94 188 LYS A C 1
ATOM 1481 O O . LYS A 1 188 ? 2.729 -4.416 -21.924 1.00 97.94 188 LYS A O 1
ATOM 1486 N N . TRP A 1 189 ? 0.708 -3.694 -21.266 1.00 98.25 189 TRP A N 1
ATOM 1487 C CA . TRP A 1 189 ? 1.175 -3.018 -20.058 1.00 98.25 189 TRP A CA 1
ATOM 1488 C C . TRP A 1 189 ? 1.829 -3.976 -19.058 1.00 98.25 189 TRP A C 1
ATOM 1490 O O . TRP A 1 189 ? 2.957 -3.745 -18.634 1.00 98.25 189 TRP A O 1
ATOM 1500 N N . ILE A 1 190 ? 1.157 -5.079 -18.729 1.00 98.44 190 ILE A N 1
ATOM 1501 C CA . ILE A 1 190 ? 1.657 -6.047 -17.752 1.00 98.44 190 ILE A CA 1
ATOM 1502 C C . ILE A 1 190 ? 2.886 -6.790 -18.280 1.00 98.44 190 ILE A C 1
ATOM 1504 O O . ILE A 1 190 ? 3.794 -7.034 -17.495 1.00 98.44 190 ILE A O 1
ATOM 1508 N N . SER A 1 191 ? 2.984 -7.064 -19.588 1.00 98.06 191 SER A N 1
ATOM 1509 C CA . SER A 1 191 ? 4.205 -7.658 -20.163 1.00 98.06 191 SER A CA 1
ATOM 1510 C C . SER A 1 191 ? 5.438 -6.786 -19.897 1.00 98.06 191 SER A C 1
ATOM 1512 O O . SER A 1 191 ? 6.450 -7.298 -19.435 1.00 98.06 191 SER A O 1
ATOM 1514 N N . TYR A 1 192 ? 5.336 -5.458 -20.063 1.00 97.75 192 TYR A N 1
ATOM 1515 C CA . TYR A 1 192 ? 6.447 -4.559 -19.723 1.00 97.75 192 TYR A CA 1
ATOM 1516 C C . TYR A 1 192 ? 6.818 -4.600 -18.241 1.00 97.75 192 TYR A C 1
ATOM 1518 O O . TYR A 1 192 ? 7.994 -4.503 -17.908 1.00 97.75 192 TYR A O 1
ATOM 1526 N N . LEU A 1 193 ? 5.841 -4.712 -17.340 1.00 98.44 193 LEU A N 1
ATOM 1527 C CA . LEU A 1 193 ? 6.132 -4.816 -15.910 1.00 98.44 193 LEU A CA 1
ATOM 1528 C C . LEU A 1 193 ? 6.800 -6.152 -15.568 1.00 98.44 193 LEU A C 1
ATOM 1530 O O . LEU A 1 193 ? 7.737 -6.169 -14.774 1.00 98.44 193 LEU A O 1
ATOM 1534 N N . LEU A 1 194 ? 6.348 -7.249 -16.182 1.00 98.44 194 LEU A N 1
ATOM 1535 C CA . LEU A 1 194 ? 6.917 -8.582 -15.990 1.00 98.44 194 LEU A CA 1
ATOM 1536 C C . LEU A 1 194 ? 8.376 -8.665 -16.461 1.00 98.44 194 LEU A C 1
ATOM 1538 O O . LEU A 1 194 ? 9.159 -9.324 -15.786 1.00 98.44 194 LEU A O 1
ATOM 1542 N N . ASP A 1 195 ? 8.771 -7.941 -17.517 1.00 97.56 195 ASP A N 1
ATOM 1543 C CA . ASP A 1 195 ? 10.177 -7.856 -17.961 1.00 97.56 195 ASP A CA 1
ATOM 1544 C C . ASP A 1 195 ? 11.127 -7.344 -16.863 1.00 97.56 195 ASP A C 1
ATOM 1546 O O . ASP A 1 195 ? 12.313 -7.669 -16.854 1.00 97.56 195 ASP A O 1
ATOM 1550 N N . ALA A 1 196 ? 10.633 -6.499 -15.951 1.00 97.81 196 ALA A N 1
ATOM 1551 C CA . ALA A 1 196 ? 11.426 -5.998 -14.829 1.00 97.81 196 ALA A CA 1
ATOM 1552 C C . ALA A 1 196 ? 11.440 -6.966 -13.630 1.00 97.81 196 ALA A C 1
ATOM 1554 O O . ALA A 1 196 ? 12.198 -6.763 -12.676 1.00 97.81 196 ALA A O 1
ATOM 1555 N N . GLU A 1 197 ? 10.622 -8.020 -13.680 1.00 97.75 197 GLU A N 1
ATOM 1556 C CA . GLU A 1 197 ? 10.436 -9.058 -12.664 1.00 97.75 197 GLU A CA 1
ATOM 1557 C C . GLU A 1 197 ? 10.300 -8.486 -11.232 1.00 97.75 197 GLU A C 1
ATOM 1559 O O . GLU A 1 197 ? 11.146 -8.757 -10.365 1.00 97.75 197 GLU A O 1
ATOM 1564 N N . PRO A 1 198 ? 9.285 -7.645 -10.948 1.00 98.31 198 PRO A N 1
ATOM 1565 C CA . PRO A 1 198 ? 8.932 -7.319 -9.570 1.00 98.31 198 PRO A CA 1
ATOM 1566 C C . PRO A 1 198 ? 8.483 -8.592 -8.836 1.00 98.31 198 PRO A C 1
ATOM 1568 O O . PRO A 1 198 ? 8.032 -9.555 -9.458 1.00 98.31 198 PRO A O 1
ATOM 1571 N N . ASP A 1 199 ? 8.555 -8.611 -7.506 1.00 98.56 199 ASP A N 1
ATOM 1572 C CA . ASP A 1 199 ? 8.097 -9.782 -6.744 1.00 98.56 199 ASP A CA 1
ATOM 1573 C C . ASP A 1 199 ? 6.562 -9.899 -6.750 1.00 98.56 199 ASP A C 1
ATOM 1575 O O . ASP A 1 199 ? 6.026 -11.002 -6.656 1.00 98.56 199 ASP A O 1
ATOM 1579 N N . LEU A 1 200 ? 5.861 -8.763 -6.865 1.00 98.81 200 LEU A N 1
ATOM 1580 C CA . LEU A 1 200 ? 4.401 -8.659 -6.860 1.00 98.81 200 LEU A CA 1
ATOM 1581 C C . LEU A 1 200 ? 3.922 -7.540 -7.797 1.00 98.81 200 LEU A C 1
ATOM 1583 O O . LEU A 1 200 ? 4.416 -6.412 -7.729 1.00 98.81 200 LEU A O 1
ATOM 1587 N N . ILE A 1 201 ? 2.890 -7.829 -8.591 1.00 98.88 201 ILE A N 1
ATOM 1588 C CA . ILE A 1 201 ? 2.059 -6.842 -9.288 1.00 98.88 201 ILE A CA 1
ATOM 1589 C C . ILE A 1 201 ? 0.631 -6.938 -8.740 1.00 98.88 201 ILE A C 1
ATOM 1591 O O . ILE A 1 201 ? -0.040 -7.955 -8.896 1.00 98.88 201 ILE A O 1
ATOM 1595 N N . THR A 1 202 ? 0.123 -5.856 -8.146 1.00 98.88 202 THR A N 1
ATOM 1596 C CA . THR A 1 202 ? -1.304 -5.728 -7.813 1.00 98.88 202 THR A CA 1
ATOM 1597 C C . THR A 1 202 ? -2.033 -4.906 -8.871 1.00 98.88 202 THR A C 1
ATOM 1599 O O . THR A 1 202 ? -1.671 -3.757 -9.135 1.00 98.88 202 THR A O 1
ATOM 1602 N N . ILE A 1 203 ? -3.120 -5.439 -9.428 1.00 98.81 203 ILE A N 1
ATOM 1603 C CA . ILE A 1 203 ? -3.878 -4.800 -10.508 1.00 98.81 203 ILE A CA 1
ATOM 1604 C C . ILE A 1 203 ? -5.258 -4.396 -10.008 1.00 98.81 203 ILE A C 1
ATOM 1606 O O . ILE A 1 203 ? -6.056 -5.224 -9.576 1.00 98.81 203 ILE A O 1
ATOM 1610 N N . HIS A 1 204 ? -5.563 -3.103 -10.105 1.00 98.56 204 HIS A N 1
ATOM 1611 C CA . HIS A 1 204 ? -6.935 -2.637 -9.983 1.00 98.56 204 HIS A CA 1
ATOM 1612 C C . HIS A 1 204 ? -7.668 -2.786 -11.321 1.00 98.56 204 HIS A C 1
ATOM 1614 O O . HIS A 1 204 ? -7.233 -2.212 -12.321 1.00 98.56 204 HIS A O 1
ATOM 1620 N N . GLY A 1 205 ? -8.805 -3.487 -11.324 1.00 98.31 205 GLY A N 1
ATOM 1621 C CA . GLY A 1 205 ? -9.594 -3.824 -12.522 1.00 98.31 205 GLY A CA 1
ATOM 1622 C C . GLY A 1 205 ? -10.286 -2.646 -13.222 1.00 98.31 205 GLY A C 1
ATOM 1623 O O . GLY A 1 205 ? -11.279 -2.828 -13.904 1.00 98.31 205 GLY A O 1
ATOM 1624 N N . ARG A 1 206 ? -9.833 -1.405 -13.037 1.00 98.12 206 ARG A N 1
ATOM 1625 C CA . ARG A 1 206 ? -10.357 -0.242 -13.771 1.00 98.12 206 ARG A CA 1
ATOM 1626 C C . ARG A 1 206 ? -9.226 0.515 -14.429 1.00 98.12 206 ARG A C 1
ATOM 1628 O O . ARG A 1 206 ? -8.151 0.629 -13.840 1.00 98.12 206 ARG A O 1
ATOM 1635 N N . THR A 1 207 ? -9.489 1.116 -15.581 1.00 97.62 207 THR A N 1
ATOM 1636 C CA . THR A 1 207 ? -8.593 2.091 -16.205 1.00 97.62 207 THR A CA 1
ATOM 1637 C C . THR A 1 207 ? -8.455 3.332 -15.324 1.00 97.62 207 THR A C 1
ATOM 1639 O O . THR A 1 207 ? -9.207 3.530 -14.361 1.00 97.62 207 THR A O 1
ATOM 1642 N N . PHE A 1 208 ? -7.467 4.179 -15.597 1.00 94.69 208 PHE A N 1
ATOM 1643 C CA . PHE A 1 208 ? -7.336 5.458 -14.902 1.00 94.69 208 PHE A CA 1
ATOM 1644 C C . PHE A 1 208 ? -8.566 6.352 -15.128 1.00 94.69 208 PHE A C 1
ATOM 1646 O O . PHE A 1 208 ? -9.118 6.847 -14.146 1.00 94.69 208 PHE A O 1
ATOM 1653 N N . LYS A 1 209 ? -9.052 6.501 -16.371 1.00 94.56 209 LYS A N 1
ATOM 1654 C CA . LYS A 1 209 ? -10.210 7.360 -16.697 1.00 94.56 209 LYS A CA 1
ATOM 1655 C C . LYS A 1 209 ? -11.504 6.937 -16.018 1.00 94.56 209 LYS A C 1
ATOM 1657 O O . LYS A 1 209 ? -12.298 7.801 -15.660 1.00 94.56 209 LYS A O 1
ATOM 1662 N N . GLN A 1 210 ? -11.699 5.638 -15.799 1.00 94.62 210 GLN A N 1
ATOM 1663 C CA . GLN A 1 210 ? -12.850 5.144 -15.045 1.00 94.62 210 GLN A CA 1
ATOM 1664 C C . GLN A 1 210 ? -12.825 5.613 -13.585 1.00 94.62 210 GLN A C 1
ATOM 1666 O O . GLN A 1 210 ? -13.874 5.707 -12.963 1.00 94.62 210 GLN A O 1
ATOM 1671 N N . LEU A 1 211 ? -11.655 5.917 -13.008 1.00 89.81 211 LEU A N 1
ATOM 1672 C CA . LEU A 1 211 ? -11.498 6.214 -11.582 1.00 89.81 211 LEU A CA 1
ATOM 1673 C C . LEU A 1 211 ? -12.166 5.131 -10.713 1.00 89.81 211 LEU A C 1
ATOM 1675 O O . LEU A 1 211 ? -11.572 4.065 -10.507 1.00 89.81 211 LEU A O 1
ATOM 1679 N N . TYR A 1 212 ? -13.380 5.418 -10.232 1.00 88.19 212 TYR A N 1
ATOM 1680 C CA . TYR A 1 212 ? -14.241 4.561 -9.417 1.00 88.19 212 TYR A CA 1
ATOM 1681 C C . TYR A 1 212 ? -15.636 4.322 -10.026 1.00 88.19 212 TYR A C 1
ATOM 1683 O O . TYR A 1 212 ? -16.475 3.720 -9.358 1.00 88.19 212 TYR A O 1
ATOM 1691 N N . THR A 1 213 ? -15.901 4.794 -11.247 1.00 91.81 213 THR A N 1
ATOM 1692 C CA . THR A 1 213 ? -17.151 4.541 -11.976 1.00 91.81 213 THR A CA 1
ATOM 1693 C C . THR A 1 213 ? -17.136 3.145 -12.604 1.00 91.81 213 THR A C 1
ATOM 1695 O O . THR A 1 213 ? -16.086 2.503 -12.715 1.00 91.81 213 THR A O 1
ATOM 1698 N N . GLY A 1 214 ? -18.316 2.638 -12.969 1.00 93.19 214 GLY A N 1
ATOM 1699 C CA . GLY A 1 214 ? -18.468 1.277 -13.489 1.00 93.19 214 GLY A CA 1
ATOM 1700 C C . GLY A 1 214 ? -18.043 0.194 -12.490 1.00 93.19 214 GLY A C 1
ATOM 1701 O O . GLY A 1 214 ? -17.878 0.455 -11.294 1.00 93.19 214 GLY A O 1
ATOM 1702 N N . LYS A 1 215 ? -17.849 -1.029 -12.987 1.00 96.62 215 LYS A N 1
ATOM 1703 C CA . LYS A 1 215 ? -17.362 -2.177 -12.209 1.00 96.62 215 LYS A CA 1
ATOM 1704 C C . LYS A 1 215 ? -15.890 -2.444 -12.513 1.00 96.62 215 LYS A C 1
ATOM 1706 O O . LYS A 1 215 ? -15.427 -2.154 -13.613 1.00 96.62 215 LYS A O 1
ATOM 1711 N N . ALA A 1 216 ? -15.162 -2.974 -11.536 1.00 97.81 216 ALA A N 1
ATOM 1712 C CA . ALA A 1 216 ? -13.842 -3.539 -11.777 1.00 97.81 216 ALA A CA 1
ATOM 1713 C C . ALA A 1 216 ? -13.959 -4.768 -12.695 1.00 97.81 216 ALA A C 1
ATOM 1715 O O . ALA A 1 216 ? -14.729 -5.684 -12.418 1.00 97.81 216 ALA A O 1
ATOM 1716 N N . ASP A 1 217 ? -13.191 -4.761 -13.775 1.00 98.50 217 ASP A N 1
ATOM 1717 C CA . ASP A 1 217 ? -13.060 -5.828 -14.754 1.00 98.50 217 ASP A CA 1
ATOM 1718 C C . ASP A 1 217 ? -12.025 -6.849 -14.265 1.00 98.50 217 ASP A C 1
ATOM 1720 O O . ASP A 1 217 ? -10.810 -6.625 -14.305 1.00 98.50 217 ASP A O 1
ATOM 1724 N N . TRP A 1 218 ? -12.530 -7.958 -13.732 1.00 98.75 218 TRP A N 1
ATOM 1725 C CA . TRP A 1 218 ? -11.713 -9.056 -13.226 1.00 98.75 218 TRP A CA 1
ATOM 1726 C C . TRP A 1 218 ? -11.270 -10.026 -14.326 1.00 98.75 218 TRP A C 1
ATOM 1728 O O . TRP A 1 218 ? -10.273 -10.726 -14.152 1.00 98.75 218 TRP A O 1
ATOM 1738 N N . GLU A 1 219 ? -11.924 -10.017 -15.489 1.00 98.69 219 GLU A N 1
ATOM 1739 C CA . GLU A 1 219 ? -11.466 -10.779 -16.652 1.00 98.69 219 GLU A CA 1
ATOM 1740 C C . GLU A 1 219 ? -10.169 -10.186 -17.209 1.00 98.69 219 GLU A C 1
ATOM 1742 O O . GLU A 1 219 ? -9.248 -10.921 -17.568 1.00 98.69 219 GLU A O 1
ATOM 1747 N N . GLU A 1 220 ? -10.037 -8.857 -17.220 1.00 98.62 220 GLU A N 1
ATOM 1748 C CA . GLU A 1 220 ? -8.767 -8.194 -17.524 1.00 98.62 220 GLU A CA 1
ATOM 1749 C C . GLU A 1 220 ? -7.671 -8.559 -16.515 1.00 98.62 220 GLU A C 1
ATOM 1751 O O . GLU A 1 220 ? -6.544 -8.847 -16.920 1.00 98.62 220 GLU A O 1
ATOM 1756 N N . ILE A 1 221 ? -7.985 -8.642 -15.217 1.00 98.81 221 ILE A N 1
ATOM 1757 C CA . ILE A 1 221 ? -7.022 -9.120 -14.209 1.00 98.81 221 ILE A CA 1
ATOM 1758 C C . ILE A 1 221 ? -6.592 -10.562 -14.525 1.00 98.81 221 ILE A C 1
ATOM 1760 O O . ILE A 1 221 ? -5.398 -10.852 -14.536 1.00 98.81 221 ILE A O 1
ATOM 1764 N N . GLN A 1 222 ? -7.525 -11.450 -14.875 1.00 98.75 222 GLN A N 1
ATOM 1765 C CA . GLN A 1 222 ? -7.198 -12.831 -15.247 1.00 98.75 222 GLN A CA 1
ATOM 1766 C C . GLN A 1 222 ? -6.318 -12.907 -16.509 1.00 98.75 222 GLN A C 1
ATOM 1768 O O . GLN A 1 222 ? -5.431 -13.757 -16.601 1.00 98.75 222 GLN A O 1
ATOM 1773 N N . LYS A 1 223 ? -6.496 -12.003 -17.485 1.00 98.69 223 LYS A N 1
ATOM 1774 C CA . LYS A 1 223 ? -5.587 -11.911 -18.646 1.00 98.69 223 LYS A CA 1
ATOM 1775 C C . LYS A 1 223 ? -4.152 -11.609 -18.208 1.00 98.69 223 LYS A C 1
ATOM 1777 O O . LYS A 1 223 ? -3.226 -12.156 -18.799 1.00 98.69 223 LYS A O 1
ATOM 1782 N N . ALA A 1 224 ? -3.964 -10.766 -17.192 1.00 98.38 224 ALA A N 1
ATOM 1783 C CA . ALA A 1 224 ? -2.650 -10.475 -16.624 1.00 98.38 224 ALA A CA 1
ATOM 1784 C C . ALA A 1 224 ? -2.042 -11.679 -15.892 1.00 98.38 224 ALA A C 1
ATOM 1786 O O . ALA A 1 224 ? -0.869 -11.974 -16.098 1.00 98.38 224 ALA A O 1
ATOM 1787 N N . VAL A 1 225 ? -2.846 -12.392 -15.094 1.00 98.56 225 VAL A N 1
ATOM 1788 C CA . VAL A 1 225 ? -2.441 -13.635 -14.410 1.00 98.56 225 VAL A CA 1
ATOM 1789 C C . VAL A 1 225 ? -1.890 -14.648 -15.414 1.00 98.56 225 VAL A C 1
ATOM 1791 O O . VAL A 1 225 ? -0.765 -15.116 -15.268 1.00 98.56 225 VAL A O 1
ATOM 1794 N N . LYS A 1 226 ? -2.627 -14.901 -16.503 1.00 98.44 226 LYS A N 1
ATOM 1795 C CA . LYS A 1 226 ? -2.223 -15.860 -17.547 1.00 98.44 226 LYS A CA 1
ATOM 1796 C C . LYS A 1 226 ? -0.882 -15.518 -18.207 1.00 98.44 226 LYS A C 1
ATOM 1798 O O . LYS A 1 226 ? -0.163 -16.419 -18.630 1.00 98.44 226 LYS A O 1
ATOM 1803 N N . LEU A 1 227 ? -0.526 -14.234 -18.304 1.00 97.62 227 LEU A N 1
ATOM 1804 C CA . LEU A 1 227 ? 0.780 -13.808 -18.830 1.00 97.62 227 LEU A CA 1
ATOM 1805 C C . LEU A 1 227 ? 1.924 -14.102 -17.858 1.00 97.62 227 LEU A C 1
ATOM 1807 O O . LEU A 1 227 ? 3.049 -14.339 -18.290 1.00 97.62 227 LEU A O 1
ATOM 1811 N N . ALA A 1 228 ? 1.640 -14.098 -16.558 1.00 97.69 228 ALA A N 1
ATOM 1812 C CA . ALA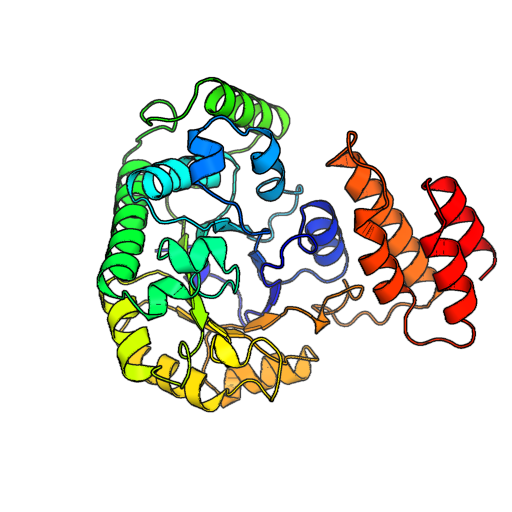 A 1 228 ? 2.627 -14.289 -15.509 1.00 97.69 228 ALA A CA 1
ATOM 1813 C C . ALA A 1 228 ? 2.901 -15.765 -15.174 1.00 97.69 228 ALA A C 1
ATOM 1815 O O . ALA A 1 228 ? 3.802 -16.020 -14.388 1.00 97.69 228 ALA A O 1
ATOM 1816 N N . TYR A 1 229 ? 2.217 -16.743 -15.786 1.00 96.31 229 TYR A N 1
ATOM 1817 C CA . TYR A 1 229 ? 2.391 -18.175 -15.471 1.00 96.31 229 TYR A CA 1
ATOM 1818 C C . TYR A 1 229 ? 3.825 -18.708 -15.600 1.00 96.31 229 TYR A C 1
ATOM 1820 O O . TYR A 1 229 ? 4.174 -19.693 -14.956 1.00 96.31 229 TYR A O 1
ATOM 1828 N N . LYS A 1 230 ? 4.668 -18.076 -16.426 1.00 92.25 230 LYS A N 1
ATOM 1829 C CA . LYS A 1 230 ? 6.098 -18.421 -16.552 1.00 92.25 230 LYS A CA 1
ATOM 1830 C C . LYS A 1 230 ? 7.021 -17.514 -15.727 1.00 92.25 230 LYS A C 1
ATOM 1832 O O . LYS A 1 230 ? 8.234 -17.699 -15.750 1.00 92.25 230 LYS A O 1
ATOM 1837 N N . SER A 1 231 ? 6.463 -16.525 -15.035 1.00 95.75 231 SER A N 1
ATOM 1838 C CA . SER A 1 231 ? 7.181 -15.594 -14.168 1.00 95.75 231 SER A CA 1
ATOM 1839 C C . SER A 1 231 ? 7.188 -16.087 -12.719 1.00 95.75 231 SER A C 1
ATOM 1841 O O . SER A 1 231 ? 6.377 -16.911 -12.310 1.00 95.75 231 SER A O 1
ATOM 1843 N N . LYS A 1 232 ? 8.109 -15.545 -11.918 1.00 95.75 232 LYS A N 1
ATOM 1844 C CA . LYS A 1 232 ? 8.112 -15.682 -10.451 1.00 95.75 232 LYS A CA 1
ATOM 1845 C C . LYS A 1 232 ? 7.318 -14.568 -9.753 1.00 95.75 232 LYS A C 1
ATOM 1847 O O . LYS A 1 232 ? 7.200 -14.582 -8.528 1.00 95.75 232 LYS A O 1
ATOM 1852 N N . THR A 1 233 ? 6.830 -13.585 -10.506 1.00 98.19 233 THR A N 1
ATOM 1853 C CA . THR A 1 233 ? 6.029 -12.460 -10.012 1.00 98.19 233 THR A CA 1
ATOM 1854 C C . THR A 1 233 ? 4.645 -12.933 -9.583 1.00 98.19 233 THR A C 1
ATOM 1856 O O . THR A 1 233 ? 3.926 -13.508 -10.395 1.00 98.19 233 THR A O 1
ATOM 1859 N N . GLN A 1 234 ? 4.245 -12.638 -8.344 1.00 98.12 234 GLN A N 1
ATOM 1860 C CA . GLN A 1 234 ? 2.857 -12.842 -7.925 1.00 98.12 234 GLN A CA 1
ATOM 1861 C C . GLN A 1 234 ? 1.924 -11.803 -8.552 1.00 98.12 234 GLN A C 1
ATOM 1863 O O . GLN A 1 234 ? 2.288 -10.634 -8.713 1.00 98.12 234 GLN A O 1
ATOM 1868 N N . MET A 1 235 ? 0.694 -12.213 -8.839 1.00 98.75 235 MET A N 1
ATOM 1869 C CA . MET A 1 235 ? -0.349 -11.403 -9.455 1.00 98.75 235 MET A CA 1
ATOM 1870 C C . MET A 1 235 ? -1.544 -11.281 -8.513 1.00 98.75 235 MET A C 1
ATOM 1872 O O . MET A 1 235 ? -2.273 -12.243 -8.279 1.00 98.75 235 MET A O 1
ATOM 1876 N N . TRP A 1 236 ? -1.765 -10.086 -7.960 1.00 98.81 236 TRP A N 1
ATOM 1877 C CA . TRP A 1 236 ? -2.880 -9.828 -7.042 1.00 98.81 236 TRP A CA 1
ATOM 1878 C C . TRP A 1 236 ? -3.978 -8.985 -7.684 1.00 98.81 236 TRP A C 1
ATOM 1880 O O . TRP A 1 236 ? -3.718 -8.051 -8.447 1.00 98.81 236 TRP A O 1
ATOM 1890 N N . GLY A 1 237 ? -5.223 -9.277 -7.313 1.00 98.75 237 GLY A N 1
ATOM 1891 C CA . GLY A 1 237 ? -6.404 -8.544 -7.755 1.00 98.75 237 GLY A CA 1
ATOM 1892 C C . GLY A 1 237 ? -6.843 -7.446 -6.782 1.00 98.75 237 GLY A C 1
ATOM 1893 O O . GLY A 1 237 ? -6.656 -7.524 -5.566 1.00 98.75 237 GLY A O 1
ATOM 1894 N N . ASN A 1 238 ? -7.470 -6.397 -7.308 1.00 98.75 238 ASN A N 1
ATOM 1895 C CA . ASN A 1 238 ? -8.078 -5.336 -6.514 1.00 98.75 238 ASN A CA 1
ATOM 1896 C C . ASN A 1 238 ? -9.278 -4.727 -7.253 1.00 98.75 238 ASN A C 1
ATOM 1898 O O . ASN A 1 238 ? -9.198 -4.382 -8.429 1.00 98.75 238 ASN A O 1
ATOM 1902 N N . GLY A 1 239 ? -10.376 -4.501 -6.533 1.00 97.62 239 GLY A N 1
ATOM 1903 C CA . GLY A 1 239 ? -11.538 -3.782 -7.059 1.00 97.62 239 GLY A CA 1
ATOM 1904 C C . GLY A 1 239 ? -12.858 -4.437 -6.680 1.00 97.62 239 GLY A C 1
ATOM 1905 O O . GLY A 1 239 ? -13.075 -5.608 -6.946 1.00 97.62 239 GLY A O 1
ATOM 1906 N N . ASP A 1 240 ? -13.746 -3.657 -6.066 1.00 97.75 240 ASP A N 1
ATOM 1907 C CA . ASP A 1 240 ? -15.145 -4.024 -5.781 1.00 97.75 240 ASP A CA 1
ATOM 1908 C C . ASP A 1 240 ? -15.356 -5.323 -4.984 1.00 97.75 240 ASP A C 1
ATOM 1910 O O . ASP A 1 240 ? -16.419 -5.936 -5.042 1.00 97.75 240 ASP A O 1
ATOM 1914 N N . ILE A 1 241 ? -14.362 -5.699 -4.180 1.00 98.25 241 ILE A N 1
ATOM 1915 C CA . ILE A 1 241 ? -14.486 -6.753 -3.176 1.00 98.25 241 ILE A CA 1
ATOM 1916 C C . ILE A 1 241 ? -15.249 -6.204 -1.976 1.00 98.25 241 ILE A C 1
ATOM 1918 O O . ILE A 1 241 ? -14.829 -5.224 -1.359 1.00 98.25 241 ILE A O 1
ATOM 1922 N N . SER A 1 242 ? -16.370 -6.842 -1.666 1.00 96.44 242 SER A N 1
ATOM 1923 C CA . SER A 1 242 ? -17.354 -6.429 -0.663 1.00 96.44 242 SER A CA 1
ATOM 1924 C C . SER A 1 242 ? -17.415 -7.356 0.554 1.00 96.44 242 SER A C 1
ATOM 1926 O O . SER A 1 242 ? -17.949 -6.962 1.587 1.00 96.44 242 SER A O 1
ATOM 1928 N N . SER A 1 243 ? -16.847 -8.564 0.470 1.00 97.06 243 SER A N 1
ATOM 1929 C CA . SER A 1 243 ? -16.809 -9.526 1.577 1.00 97.06 243 SER A CA 1
ATOM 1930 C C . SER A 1 243 ? -15.629 -10.497 1.471 1.00 97.06 243 SER A C 1
ATOM 1932 O O . SER A 1 243 ? -15.060 -10.685 0.393 1.00 97.06 243 SER A O 1
ATOM 1934 N N . MET A 1 244 ? -15.294 -11.165 2.581 1.00 97.38 244 MET A N 1
ATOM 1935 C CA . MET A 1 244 ? -14.306 -12.255 2.597 1.00 97.38 244 MET A CA 1
ATOM 1936 C C . MET A 1 244 ? -14.738 -13.459 1.758 1.00 97.38 244 MET A C 1
ATOM 1938 O O . MET A 1 244 ? -13.885 -14.117 1.168 1.00 97.38 244 MET A O 1
ATOM 1942 N N . GLY A 1 245 ? -16.044 -13.738 1.683 1.00 97.69 245 GLY A N 1
ATOM 1943 C CA . GLY A 1 245 ? -16.587 -14.794 0.824 1.00 97.69 245 GLY A CA 1
ATOM 1944 C C . GLY A 1 245 ? -16.285 -14.516 -0.646 1.00 97.69 245 GLY A C 1
ATOM 1945 O O . GLY A 1 245 ? -15.637 -15.330 -1.299 1.00 97.69 245 GLY A O 1
ATOM 1946 N N . GLN A 1 246 ? -16.631 -13.312 -1.114 1.00 98.06 246 GLN A N 1
ATOM 1947 C CA . GLN A 1 246 ? -16.332 -12.874 -2.479 1.00 98.06 246 GLN A CA 1
ATOM 1948 C C . GLN A 1 246 ? -14.824 -12.869 -2.760 1.00 98.06 246 GLN A C 1
ATOM 1950 O O . GLN A 1 246 ? -14.402 -13.292 -3.827 1.00 98.06 246 GLN A O 1
ATOM 1955 N N . ALA A 1 247 ? -13.992 -12.425 -1.810 1.00 98.31 247 ALA A N 1
ATOM 1956 C CA . ALA A 1 247 ? -12.539 -12.446 -1.980 1.00 98.31 247 ALA A CA 1
ATOM 1957 C C . ALA A 1 247 ? -12.006 -13.875 -2.195 1.00 98.31 247 ALA A C 1
ATOM 1959 O O . ALA A 1 247 ? -11.247 -14.123 -3.127 1.00 98.31 247 ALA A O 1
ATOM 1960 N N . LYS A 1 248 ? -12.434 -14.831 -1.360 1.00 98.38 248 LYS A N 1
ATOM 1961 C CA . LYS A 1 248 ? -12.039 -16.244 -1.480 1.00 98.38 248 LYS A CA 1
ATOM 1962 C C . LYS A 1 248 ? -12.528 -16.869 -2.786 1.00 98.38 248 LYS A C 1
ATOM 1964 O O . LYS A 1 248 ? -11.802 -17.655 -3.385 1.00 98.38 248 LYS A O 1
ATOM 1969 N N . GLU A 1 249 ? -13.741 -16.531 -3.213 1.00 98.56 249 GLU A N 1
ATOM 1970 C CA . GLU A 1 249 ? -14.292 -16.963 -4.497 1.00 98.56 249 GLU A CA 1
ATOM 1971 C C . GLU A 1 249 ? -13.467 -16.405 -5.661 1.00 98.56 249 GLU A C 1
ATOM 1973 O O . GLU A 1 249 ? -13.008 -17.163 -6.506 1.00 98.56 249 GLU A O 1
ATOM 1978 N N . TYR A 1 250 ? -13.188 -15.102 -5.662 1.00 98.69 250 TYR A N 1
ATOM 1979 C CA . TYR A 1 250 ? -12.482 -14.433 -6.754 1.00 98.69 250 TYR A CA 1
ATOM 1980 C C . TYR A 1 250 ? -11.024 -14.879 -6.880 1.00 98.69 250 TYR A C 1
ATOM 1982 O O . TYR A 1 250 ? -10.523 -14.958 -8.000 1.00 98.69 250 TYR A O 1
ATOM 1990 N N . ILE A 1 251 ? -10.363 -15.224 -5.768 1.00 98.75 251 ILE A N 1
ATOM 1991 C CA . ILE A 1 251 ? -9.047 -15.880 -5.793 1.00 98.75 251 ILE A CA 1
ATOM 1992 C C . ILE A 1 251 ? -9.099 -17.147 -6.653 1.00 98.75 251 ILE A C 1
ATOM 1994 O O . ILE A 1 251 ? -8.259 -17.321 -7.527 1.00 98.75 251 ILE A O 1
ATOM 1998 N N . LYS A 1 252 ? -10.117 -17.996 -6.466 1.00 98.44 252 LYS A N 1
ATOM 1999 C CA . LYS A 1 252 ? -10.275 -19.238 -7.238 1.00 98.44 252 LYS A CA 1
ATOM 2000 C C . LYS A 1 252 ? -10.704 -18.971 -8.681 1.00 98.44 252 LYS A C 1
ATOM 2002 O O . LYS A 1 252 ? -10.135 -19.539 -9.602 1.00 98.44 252 LYS A O 1
ATOM 2007 N N . THR A 1 253 ? -11.700 -18.110 -8.880 1.00 98.62 253 THR A N 1
ATOM 2008 C CA . THR A 1 253 ? -12.299 -17.852 -10.199 1.00 98.62 253 THR A CA 1
ATOM 2009 C C . THR A 1 253 ? -11.322 -17.179 -11.163 1.00 98.62 253 THR A C 1
ATOM 2011 O O . THR A 1 253 ? -11.282 -17.512 -12.347 1.00 98.62 253 THR A O 1
ATOM 2014 N N . TYR A 1 254 ? -10.527 -16.227 -10.670 1.00 98.69 254 TYR A N 1
ATOM 2015 C CA . TYR A 1 254 ? -9.603 -15.445 -11.496 1.00 98.69 254 TYR A CA 1
ATOM 2016 C C . TYR A 1 254 ? -8.139 -15.868 -11.344 1.00 98.69 254 TYR A C 1
ATOM 2018 O O . TYR A 1 254 ? -7.286 -15.252 -11.981 1.00 98.69 254 TYR A O 1
ATOM 2026 N N . ASP A 1 255 ? -7.870 -16.912 -10.553 1.00 98.19 255 ASP A N 1
ATOM 2027 C CA . ASP A 1 255 ? -6.546 -17.524 -10.368 1.00 98.19 255 ASP A CA 1
ATOM 2028 C C . ASP A 1 255 ? -5.472 -16.521 -9.898 1.00 98.19 255 ASP A C 1
ATOM 2030 O O . ASP A 1 255 ? -4.301 -16.601 -10.251 1.00 98.19 255 ASP A O 1
ATOM 2034 N N . VAL A 1 256 ? -5.885 -15.511 -9.123 1.00 98.69 256 VAL A N 1
ATOM 2035 C CA . VAL A 1 256 ? -4.965 -14.525 -8.534 1.00 98.69 256 VAL A CA 1
ATOM 2036 C C . VAL A 1 256 ? -4.332 -15.090 -7.264 1.00 98.69 256 VAL A C 1
ATOM 2038 O O . VAL A 1 256 ? -5.017 -15.710 -6.452 1.00 98.69 256 VAL A O 1
ATOM 2041 N N . ASP A 1 257 ? -3.055 -14.793 -7.016 1.00 98.56 257 ASP A N 1
ATOM 2042 C CA . ASP A 1 257 ? -2.355 -15.275 -5.813 1.00 98.56 257 ASP A CA 1
ATOM 2043 C C . ASP A 1 257 ? -2.913 -14.650 -4.520 1.00 98.56 257 ASP A C 1
ATOM 2045 O O . ASP A 1 257 ? -2.827 -15.228 -3.430 1.00 98.56 257 ASP A O 1
ATOM 2049 N N . GLY A 1 258 ? -3.500 -13.456 -4.635 1.00 98.69 258 GLY A N 1
ATOM 2050 C CA . GLY A 1 258 ? -4.036 -12.692 -3.518 1.00 98.69 258 GLY A CA 1
ATOM 2051 C C . GLY A 1 258 ? -4.922 -11.524 -3.939 1.00 98.69 258 GLY A C 1
ATOM 2052 O O . GLY A 1 258 ? -5.029 -11.169 -5.114 1.00 98.69 258 GLY A O 1
ATOM 2053 N N . ILE A 1 259 ? -5.580 -10.913 -2.955 1.00 98.81 259 ILE A N 1
ATOM 2054 C CA . ILE A 1 259 ? -6.481 -9.776 -3.152 1.00 98.81 259 ILE A CA 1
ATOM 2055 C C . ILE A 1 259 ? -6.173 -8.661 -2.157 1.00 98.81 259 ILE A C 1
ATOM 2057 O O . ILE A 1 259 ? -6.035 -8.901 -0.958 1.00 98.81 259 ILE A O 1
ATOM 2061 N N . LEU A 1 260 ? -6.163 -7.416 -2.640 1.00 98.75 260 LEU A N 1
ATOM 2062 C CA . LEU A 1 260 ? -6.212 -6.236 -1.776 1.00 98.75 260 LEU A CA 1
ATOM 2063 C C . LEU A 1 260 ? -7.630 -5.675 -1.677 1.00 98.75 260 LEU A C 1
ATOM 2065 O O . LEU A 1 260 ? -8.301 -5.434 -2.686 1.00 98.75 260 LEU A O 1
ATOM 2069 N N . VAL A 1 261 ? -8.054 -5.375 -0.453 1.00 98.62 261 VAL A N 1
ATOM 2070 C CA . VAL A 1 261 ? -9.364 -4.803 -0.129 1.00 98.62 261 VAL A CA 1
ATOM 2071 C C . VAL A 1 261 ? -9.205 -3.330 0.226 1.00 98.62 261 VAL A C 1
ATOM 2073 O O . VAL A 1 261 ? -8.415 -2.969 1.092 1.00 98.62 261 VAL A O 1
ATOM 2076 N N . GLY A 1 262 ? -9.955 -2.470 -0.467 1.00 96.56 262 GLY A N 1
ATOM 2077 C CA . GLY A 1 262 ? -9.968 -1.024 -0.233 1.00 96.56 262 GLY A CA 1
ATOM 2078 C C . GLY A 1 262 ? -11.219 -0.576 0.518 1.00 96.56 262 GLY A C 1
ATOM 2079 O O . GLY A 1 262 ? -11.368 -0.810 1.711 1.00 96.56 262 GLY A O 1
ATOM 2080 N N . ARG A 1 263 ? -12.147 0.059 -0.209 1.00 96.06 263 ARG A N 1
ATOM 2081 C CA . ARG A 1 263 ? -13.322 0.758 0.347 1.00 96.06 263 ARG A CA 1
ATOM 2082 C C . ARG A 1 263 ? -14.191 -0.075 1.296 1.00 96.06 263 ARG A C 1
ATOM 2084 O O . ARG A 1 263 ? -14.741 0.490 2.229 1.00 96.06 263 ARG A O 1
ATOM 2091 N N . ALA A 1 264 ? -14.305 -1.387 1.095 1.00 96.31 264 ALA A N 1
ATOM 2092 C CA . ALA A 1 264 ? -15.122 -2.240 1.962 1.00 96.31 264 ALA A CA 1
ATOM 2093 C C . ALA A 1 264 ? -14.567 -2.392 3.393 1.00 96.31 264 ALA A C 1
ATOM 2095 O O . ALA A 1 264 ? -15.313 -2.763 4.300 1.00 96.31 264 ALA A O 1
ATOM 2096 N N . ALA A 1 265 ? -13.287 -2.069 3.609 1.00 96.75 265 ALA A N 1
ATOM 2097 C CA . ALA A 1 265 ? -12.697 -2.027 4.941 1.00 96.75 265 ALA A CA 1
ATOM 2098 C C . ALA A 1 265 ? -13.050 -0.734 5.698 1.00 96.75 265 ALA A C 1
ATOM 2100 O O . ALA A 1 265 ? -13.013 -0.728 6.923 1.00 96.75 265 ALA A O 1
ATOM 2101 N N . PHE A 1 266 ? -13.432 0.357 5.023 1.00 95.44 266 PHE A N 1
ATOM 2102 C CA . PHE A 1 266 ? -13.625 1.677 5.640 1.00 95.44 266 PHE A CA 1
ATOM 2103 C C . PHE A 1 266 ? -14.650 1.648 6.783 1.00 95.44 266 PHE A C 1
ATOM 2105 O O . PHE A 1 266 ? -15.799 1.267 6.586 1.00 95.44 266 PHE A O 1
ATOM 2112 N N . GLY A 1 267 ? -14.231 2.036 7.997 1.00 92.44 267 GLY A N 1
ATOM 2113 C CA . GLY A 1 267 ? -15.070 1.937 9.210 1.00 92.44 267 GLY A CA 1
ATOM 2114 C C . GLY A 1 267 ? -15.480 0.505 9.591 1.00 92.44 267 GLY A C 1
ATOM 2115 O O . GLY A 1 267 ? -16.347 0.304 10.437 1.00 92.44 267 GLY A O 1
ATOM 2116 N N . ASN A 1 268 ? -14.856 -0.492 8.969 1.00 95.50 268 ASN A N 1
ATOM 2117 C CA . ASN A 1 268 ? -15.131 -1.915 9.088 1.00 95.50 268 ASN A CA 1
ATOM 2118 C C . ASN A 1 268 ? -13.822 -2.684 9.374 1.00 95.50 268 ASN A C 1
ATOM 2120 O O . ASN A 1 268 ? -13.380 -3.496 8.559 1.00 95.50 268 ASN A O 1
ATOM 2124 N N . PRO A 1 269 ? -13.161 -2.439 10.523 1.00 96.19 269 PRO A N 1
ATOM 2125 C CA . PRO A 1 269 ? -11.903 -3.106 10.863 1.00 96.19 269 PRO A CA 1
ATOM 2126 C C . PRO A 1 269 ? -12.038 -4.607 11.133 1.00 96.19 269 PRO A C 1
ATOM 2128 O O . PRO A 1 269 ? -11.037 -5.272 11.363 1.00 96.19 269 PRO A O 1
ATOM 2131 N N . TRP A 1 270 ? -13.256 -5.142 11.097 1.00 96.44 270 TRP A N 1
ATOM 2132 C CA . TRP A 1 270 ? -13.596 -6.559 11.238 1.00 96.44 270 TRP A CA 1
ATOM 2133 C C . TRP A 1 270 ? -13.613 -7.283 9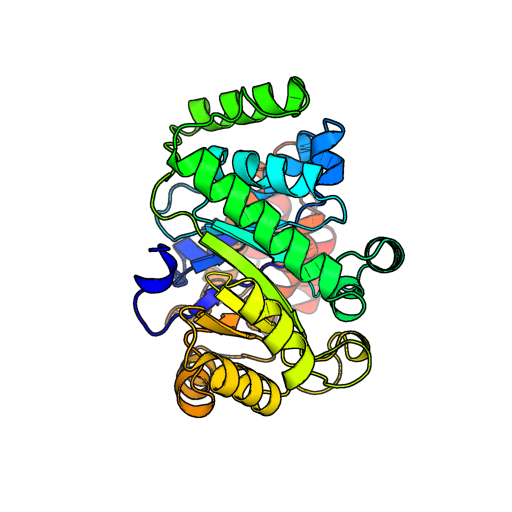.885 1.00 96.44 270 TRP A C 1
ATOM 2135 O O . TRP A 1 270 ? -13.775 -8.496 9.871 1.00 96.44 270 TRP A O 1
ATOM 2145 N N . PHE A 1 271 ? -13.441 -6.562 8.762 1.00 97.12 271 PHE A N 1
ATOM 2146 C CA . PHE A 1 271 ? -13.597 -7.096 7.405 1.00 97.12 271 PHE A CA 1
ATOM 2147 C C . PHE A 1 271 ? -12.855 -8.418 7.187 1.00 97.12 271 PHE A C 1
ATOM 2149 O O . PHE A 1 271 ? -13.411 -9.317 6.570 1.00 97.12 271 PHE A O 1
ATOM 2156 N N . PHE A 1 272 ? -11.620 -8.541 7.685 1.00 96.94 272 PHE A N 1
ATOM 2157 C CA . PHE A 1 272 ? -10.759 -9.704 7.433 1.00 96.94 272 PHE A CA 1
ATOM 2158 C C . PHE A 1 272 ? -11.024 -10.898 8.369 1.00 96.94 272 PHE A C 1
ATOM 2160 O O . PHE A 1 272 ? -10.372 -11.930 8.243 1.00 96.94 272 PHE A O 1
ATOM 2167 N N . GLY A 1 273 ? -11.985 -10.772 9.288 1.00 92.19 273 GLY A N 1
ATOM 2168 C CA . GLY A 1 273 ? -12.353 -11.790 10.265 1.00 92.19 273 GLY A CA 1
ATOM 2169 C C . GLY A 1 273 ? -13.834 -12.155 10.180 1.00 92.19 273 GLY A C 1
ATOM 2170 O O . GLY A 1 273 ? -14.560 -11.720 9.290 1.00 92.19 273 GLY A O 1
ATOM 2171 N N . GLU A 1 274 ? -14.292 -12.966 11.129 1.00 86.69 274 GLU A N 1
ATOM 2172 C CA . GLU A 1 274 ? -15.682 -13.454 11.176 1.00 86.69 274 GLU A CA 1
ATOM 2173 C C . GLU A 1 274 ? -16.568 -12.630 12.125 1.00 86.69 274 GLU A C 1
ATOM 2175 O O . GLU A 1 274 ? -17.791 -12.781 12.158 1.00 86.69 274 GLU A O 1
ATOM 2180 N N . ASN A 1 275 ? -15.952 -11.719 12.881 1.00 87.56 275 ASN A N 1
ATOM 2181 C CA . ASN A 1 275 ? -16.609 -10.940 13.919 1.00 87.56 275 ASN A CA 1
ATOM 2182 C C . ASN A 1 275 ? -17.617 -9.945 13.332 1.00 87.56 275 ASN A C 1
ATOM 2184 O O . ASN A 1 275 ? -17.271 -9.069 12.540 1.00 87.56 275 ASN A O 1
ATOM 2188 N N . LYS A 1 276 ? -18.862 -10.019 13.811 1.00 88.69 276 LYS A N 1
ATOM 2189 C CA . LYS A 1 276 ? -19.908 -9.023 13.556 1.00 88.69 276 LYS A CA 1
ATOM 2190 C C . LYS A 1 276 ? -20.134 -8.212 14.834 1.00 88.69 276 LYS A C 1
ATOM 2192 O O . LYS A 1 276 ? -20.773 -8.711 15.757 1.00 88.69 276 LYS A O 1
ATOM 2197 N N . PRO A 1 277 ? -19.592 -6.990 14.942 1.00 92.50 277 PRO A N 1
ATOM 2198 C CA . PRO A 1 277 ? -19.691 -6.209 16.170 1.00 92.50 277 PRO A CA 1
ATOM 2199 C C . PRO A 1 277 ? -21.113 -5.685 16.396 1.00 92.50 277 PRO A C 1
ATOM 2201 O O . PRO A 1 277 ? -21.823 -5.320 15.453 1.00 92.50 277 PRO A O 1
ATOM 2204 N N . THR A 1 278 ? -21.481 -5.534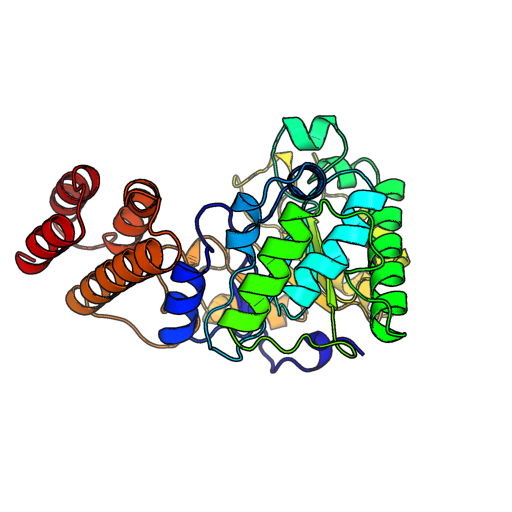 17.666 1.00 92.12 278 THR A N 1
ATOM 2205 C CA . THR A 1 278 ? -22.642 -4.723 18.059 1.00 92.12 278 THR A CA 1
ATOM 2206 C C . THR A 1 278 ? -22.389 -3.239 17.771 1.00 92.12 278 THR A C 1
ATOM 2208 O O . THR A 1 278 ? -21.241 -2.815 17.602 1.00 92.12 278 THR A O 1
ATOM 2211 N N . LEU A 1 279 ? -23.443 -2.416 17.760 1.00 89.62 279 LEU A N 1
ATOM 2212 C CA . LEU A 1 279 ? -23.299 -0.964 17.603 1.00 89.62 279 LEU A CA 1
ATOM 2213 C C . LEU A 1 279 ? -22.414 -0.351 18.705 1.00 89.62 279 LEU A C 1
ATOM 2215 O O . LEU A 1 279 ? -21.498 0.414 18.406 1.00 89.62 279 LEU A O 1
ATOM 2219 N N . LYS A 1 280 ? -22.610 -0.778 19.958 1.00 90.88 280 LYS A N 1
ATOM 2220 C CA . LYS A 1 280 ? -21.786 -0.371 21.104 1.00 90.88 280 LYS A CA 1
ATOM 2221 C C . LYS A 1 280 ? -20.304 -0.678 20.876 1.00 90.88 280 LYS A C 1
ATOM 2223 O O . LYS A 1 280 ? -19.453 0.193 21.044 1.00 90.88 280 LYS A O 1
ATOM 2228 N N . THR A 1 281 ? -19.989 -1.894 20.423 1.00 92.88 281 THR A N 1
ATOM 2229 C CA . THR A 1 281 ? -18.609 -2.290 20.098 1.00 92.88 281 THR A CA 1
ATOM 2230 C C . THR A 1 281 ? -18.028 -1.440 18.966 1.00 92.88 281 THR A C 1
ATOM 2232 O O . THR A 1 281 ? -16.872 -1.027 19.050 1.00 92.88 281 THR A O 1
ATOM 2235 N N . LYS A 1 282 ? -18.815 -1.117 17.927 1.00 93.81 282 LYS A N 1
ATOM 2236 C CA . LYS A 1 282 ? -18.357 -0.234 16.839 1.00 93.81 282 LYS A CA 1
ATOM 2237 C C . LYS A 1 282 ? -17.932 1.140 17.360 1.00 93.81 282 LYS A C 1
ATOM 2239 O O . LYS A 1 282 ? -16.870 1.620 16.970 1.00 93.81 282 LYS A O 1
ATOM 2244 N N . PHE A 1 283 ? -18.704 1.755 18.256 1.00 92.88 283 PHE A N 1
ATOM 2245 C CA . PHE A 1 283 ? -18.353 3.067 18.812 1.00 92.88 283 PHE A CA 1
ATOM 2246 C C . PHE A 1 283 ? -17.164 3.033 19.766 1.00 92.88 283 PHE A C 1
ATOM 2248 O O . PHE A 1 283 ? -16.324 3.932 19.719 1.00 92.88 283 PHE A O 1
ATOM 2255 N N . GLN A 1 284 ? -17.033 1.980 20.571 1.00 94.12 284 GLN A N 1
ATOM 2256 C CA . GLN A 1 284 ? -15.847 1.789 21.407 1.00 94.12 284 GLN A CA 1
ATOM 2257 C C . GLN A 1 284 ? -14.571 1.711 20.557 1.00 94.12 284 GLN A C 1
ATOM 2259 O O . GLN A 1 284 ? -13.579 2.368 20.870 1.00 94.12 284 GLN A O 1
ATOM 2264 N N . VAL A 1 285 ? -14.613 0.981 19.440 1.00 96.38 285 VAL A N 1
ATOM 2265 C CA . VAL A 1 285 ? -13.472 0.877 18.518 1.00 96.38 285 VAL A CA 1
ATOM 2266 C C . VAL A 1 285 ? -13.244 2.158 17.724 1.00 96.38 285 VAL A C 1
ATOM 2268 O O . VAL A 1 285 ? -12.098 2.533 17.494 1.00 96.38 285 VAL A O 1
ATOM 2271 N N . MET A 1 286 ? -14.298 2.891 17.369 1.00 95.81 286 MET A N 1
ATOM 2272 C CA . MET A 1 286 ? -14.166 4.229 16.788 1.00 95.81 286 MET A CA 1
ATOM 2273 C C . MET A 1 286 ? -13.422 5.190 17.732 1.00 95.81 286 MET A C 1
ATOM 2275 O O . MET A 1 286 ? -12.530 5.916 17.290 1.00 95.81 286 MET A O 1
ATOM 2279 N N . LEU A 1 287 ? -13.752 5.177 19.028 1.00 95.88 287 LEU A N 1
ATOM 2280 C CA . LEU A 1 287 ? -13.049 5.957 20.051 1.00 95.88 287 LEU A CA 1
ATOM 2281 C C . LEU A 1 287 ? -11.598 5.506 20.226 1.00 95.88 287 LEU A C 1
ATOM 2283 O O . LEU A 1 287 ? -10.707 6.347 20.345 1.00 95.88 287 LEU A O 1
ATOM 2287 N N . GLU A 1 288 ? -11.349 4.196 20.245 1.00 97.38 288 GLU A N 1
ATOM 2288 C CA . GLU A 1 288 ? -9.991 3.654 20.305 1.00 97.38 288 GLU A CA 1
ATOM 2289 C C . GLU A 1 288 ? -9.159 4.115 19.105 1.00 97.38 288 GLU A C 1
ATOM 2291 O O . GLU A 1 288 ? -8.038 4.592 19.278 1.00 97.38 288 GLU A O 1
ATOM 2296 N N . HIS A 1 289 ? -9.737 4.064 17.905 1.00 97.75 289 HIS A N 1
ATOM 2297 C CA . HIS A 1 289 ? -9.091 4.529 16.688 1.00 97.75 289 HIS A CA 1
ATOM 2298 C C . HIS A 1 289 ? -8.695 6.009 16.788 1.00 97.75 289 HIS A C 1
ATOM 2300 O O . HIS A 1 289 ? -7.566 6.367 16.460 1.00 97.75 289 HIS A O 1
ATOM 2306 N N . ALA A 1 290 ? -9.578 6.863 17.315 1.00 97.19 290 ALA A N 1
ATOM 2307 C CA . ALA A 1 290 ? -9.276 8.280 17.497 1.00 97.19 290 ALA A CA 1
ATOM 2308 C C . ALA A 1 290 ? -8.157 8.537 18.520 1.00 97.19 290 ALA A C 1
ATOM 2310 O O . ALA A 1 290 ? -7.306 9.401 18.307 1.00 97.19 290 ALA A O 1
ATOM 2311 N N . LYS A 1 291 ? -8.112 7.756 19.605 1.00 97.44 291 LYS A N 1
ATOM 2312 C CA . LYS A 1 291 ? -7.019 7.818 20.588 1.00 97.44 291 LYS A CA 1
ATOM 2313 C C . LYS A 1 291 ? -5.686 7.378 19.980 1.00 97.44 291 LYS A C 1
ATOM 2315 O O . LYS A 1 291 ? -4.675 8.038 20.202 1.00 97.44 291 LYS A O 1
ATOM 2320 N N . LEU A 1 292 ? -5.676 6.294 19.200 1.00 97.56 292 LEU A N 1
ATOM 2321 C CA . LEU A 1 292 ? -4.470 5.821 18.513 1.00 97.56 292 LEU A CA 1
ATOM 2322 C C . LEU A 1 292 ? -3.970 6.829 17.478 1.00 97.56 292 LEU A C 1
ATOM 2324 O O . LEU A 1 292 ? -2.767 7.055 17.394 1.00 97.56 292 LEU A O 1
ATOM 2328 N N . TYR A 1 293 ? -4.873 7.477 16.740 1.00 97.31 293 TYR A N 1
ATOM 2329 C CA . TYR A 1 293 ? -4.510 8.528 15.793 1.00 97.31 293 TYR A CA 1
ATOM 2330 C C . TYR A 1 293 ? -3.708 9.643 16.469 1.00 97.31 293 TYR A C 1
ATOM 2332 O O . TYR A 1 293 ? -2.584 9.917 16.058 1.00 97.31 293 TYR A O 1
ATOM 2340 N N . LEU A 1 294 ? -4.224 10.210 17.566 1.00 96.62 294 LEU A N 1
ATOM 2341 C CA . LEU A 1 294 ? -3.527 11.260 18.318 1.00 96.62 294 LEU A CA 1
ATOM 2342 C C . LEU A 1 294 ? -2.268 10.750 19.030 1.00 96.62 294 LEU A C 1
ATOM 2344 O O . LEU A 1 294 ? -1.320 11.503 19.208 1.00 96.62 294 LEU A O 1
ATOM 2348 N N . LYS A 1 295 ? -2.210 9.467 19.403 1.00 95.88 295 LYS A N 1
ATOM 2349 C CA . LYS A 1 295 ? -0.981 8.858 19.933 1.00 95.88 295 LYS A CA 1
ATOM 2350 C C . LYS A 1 295 ? 0.138 8.843 18.886 1.00 95.88 295 LYS A C 1
ATOM 2352 O O . LYS A 1 295 ? 1.285 9.113 19.225 1.00 95.88 295 LYS A O 1
ATOM 2357 N N . TYR A 1 296 ? -0.175 8.503 17.636 1.00 95.12 296 TYR A N 1
ATOM 2358 C CA . TYR A 1 296 ? 0.808 8.491 16.548 1.00 95.12 296 TYR A CA 1
ATOM 2359 C C . TYR A 1 296 ? 1.062 9.872 15.940 1.00 95.12 296 TYR A C 1
ATOM 2361 O O . TYR A 1 296 ? 2.079 10.052 15.270 1.00 95.12 296 TYR A O 1
ATOM 2369 N N . ARG A 1 297 ? 0.125 10.807 16.123 1.00 94.25 297 ARG A N 1
ATOM 2370 C CA . ARG A 1 297 ? 0.117 12.153 15.537 1.00 94.25 297 ARG A CA 1
ATOM 2371 C C . ARG A 1 297 ? -0.351 13.196 16.554 1.00 94.25 297 ARG A C 1
ATOM 2373 O O . ARG A 1 297 ? -1.421 13.783 16.371 1.00 94.25 297 ARG A O 1
ATOM 2380 N N . PRO A 1 298 ? 0.402 13.405 17.647 1.00 93.88 298 PRO A N 1
ATOM 2381 C CA . PRO A 1 298 ? -0.001 14.310 18.724 1.00 93.88 298 PRO A CA 1
ATOM 2382 C C . PRO A 1 298 ? -0.130 15.770 18.272 1.00 93.88 298 PRO A C 1
ATOM 2384 O O . PRO A 1 298 ? -0.797 16.561 18.930 1.00 93.88 298 PRO A O 1
ATOM 2387 N N . GLU A 1 299 ? 0.483 16.130 17.146 1.00 93.19 299 GLU A N 1
ATOM 2388 C CA . GLU A 1 299 ? 0.416 17.455 16.535 1.00 93.19 299 GLU A CA 1
ATOM 2389 C C . GLU A 1 299 ? -0.864 17.712 15.724 1.00 93.19 299 GLU A C 1
ATOM 2391 O O . GLU A 1 299 ? -1.130 18.850 15.337 1.00 93.19 299 GLU A O 1
ATOM 2396 N N . MET A 1 300 ? -1.638 16.668 15.414 1.00 94.25 300 MET A N 1
ATOM 2397 C CA . MET A 1 300 ? -2.810 16.758 14.543 1.00 94.25 300 MET A CA 1
ATOM 2398 C C . MET A 1 300 ? -4.104 16.940 15.343 1.00 94.25 300 MET A C 1
ATOM 2400 O O . MET A 1 300 ? -4.241 16.481 16.473 1.00 94.25 300 MET A O 1
ATOM 2404 N N . SER A 1 301 ? -5.109 17.561 14.720 1.00 94.56 301 SER A N 1
ATOM 2405 C CA . SER A 1 301 ? -6.481 17.554 15.244 1.00 94.56 301 SER A CA 1
ATOM 2406 C C . SER A 1 301 ? -7.216 16.266 14.856 1.00 94.56 301 SER A C 1
ATOM 2408 O O . SER A 1 301 ? -6.804 15.552 13.946 1.00 94.56 301 SER A O 1
ATOM 2410 N N . ILE A 1 302 ? -8.365 15.991 15.480 1.00 93.56 302 ILE A N 1
ATOM 2411 C CA . ILE A 1 302 ? -9.223 14.847 15.115 1.00 93.56 302 ILE A CA 1
ATOM 2412 C C . ILE A 1 302 ? -10.003 15.048 13.805 1.00 93.56 302 ILE A C 1
ATOM 2414 O O . ILE A 1 302 ? -10.685 14.132 13.346 1.00 93.56 302 ILE A O 1
ATOM 2418 N N . ALA A 1 303 ? -9.944 16.233 13.189 1.00 94.00 303 ALA A N 1
ATOM 2419 C CA . ALA A 1 303 ? -10.737 16.550 12.002 1.00 94.00 303 ALA A CA 1
ATOM 2420 C C . ALA A 1 303 ? -10.543 15.557 10.831 1.00 94.00 303 ALA A C 1
ATOM 2422 O O . ALA A 1 303 ? -11.548 15.181 10.220 1.00 94.00 303 ALA A O 1
ATOM 2423 N N . PRO A 1 304 ? -9.326 15.047 10.535 1.00 94.25 304 PRO A N 1
ATOM 2424 C CA . PRO A 1 304 ? -9.121 14.041 9.488 1.00 94.25 304 PRO A CA 1
ATOM 2425 C C . PRO A 1 304 ? -9.884 12.727 9.719 1.00 94.25 304 PRO A C 1
ATOM 2427 O O . PRO A 1 304 ? -10.221 12.036 8.755 1.00 94.25 304 PRO A O 1
ATOM 2430 N N . LEU A 1 305 ? -10.223 12.398 10.971 1.00 95.19 305 LEU A N 1
ATOM 2431 C CA . LEU A 1 305 ? -10.950 11.178 11.333 1.00 95.19 305 LEU A CA 1
ATOM 2432 C C . LEU A 1 305 ? -12.457 11.256 11.082 1.00 95.19 305 LEU A C 1
ATOM 2434 O O . LEU A 1 305 ? -13.128 10.226 11.097 1.00 95.19 305 LEU A O 1
ATOM 2438 N N . ARG A 1 306 ? -13.010 12.438 10.795 1.00 93.44 306 ARG A N 1
ATOM 2439 C CA . ARG A 1 306 ? -14.453 12.631 10.560 1.00 93.44 306 ARG A CA 1
ATOM 2440 C C . ARG A 1 306 ? -15.024 11.696 9.489 1.00 93.44 306 ARG A C 1
ATOM 2442 O O . ARG A 1 306 ? -16.140 11.196 9.632 1.00 93.44 306 ARG A O 1
ATOM 2449 N N . LYS A 1 307 ? -14.239 11.383 8.452 1.00 93.12 307 LYS A N 1
ATOM 2450 C CA . LYS A 1 307 ? -14.606 10.374 7.441 1.00 93.12 307 LYS A CA 1
ATOM 2451 C C . LYS A 1 307 ? -14.734 8.968 8.034 1.00 93.12 307 LYS A C 1
ATOM 2453 O O . LYS A 1 307 ? -15.710 8.284 7.747 1.00 93.12 307 LYS A O 1
ATOM 2458 N N . HIS A 1 308 ? -13.821 8.580 8.927 1.00 95.31 308 HIS A N 1
ATOM 2459 C CA . HIS A 1 308 ? -13.903 7.307 9.640 1.00 95.31 308 HIS A CA 1
ATOM 2460 C C . HIS A 1 308 ? -15.127 7.264 10.541 1.00 95.31 308 HIS A C 1
ATOM 2462 O O . HIS A 1 308 ? -15.833 6.260 10.538 1.00 95.31 308 HIS A O 1
ATOM 2468 N N . PHE A 1 309 ? -15.427 8.353 11.251 1.00 92.94 309 PHE A N 1
ATOM 2469 C CA . PHE A 1 309 ? -16.624 8.435 12.087 1.00 92.94 309 PHE A CA 1
ATOM 2470 C C . PHE A 1 309 ? -17.892 8.224 11.260 1.00 92.94 309 PHE A C 1
ATOM 2472 O O . PHE A 1 309 ? -18.737 7.414 11.632 1.00 92.94 309 PHE A O 1
ATOM 2479 N N . CYS A 1 310 ? -17.985 8.856 10.086 1.00 90.25 310 CYS A N 1
ATOM 2480 C CA . CYS A 1 310 ? -19.099 8.634 9.163 1.00 90.25 310 CYS A CA 1
ATOM 2481 C C . CYS A 1 310 ? -19.243 7.158 8.756 1.00 90.25 310 CYS A C 1
ATOM 2483 O O . CYS A 1 310 ? -20.364 6.663 8.676 1.00 90.25 310 CYS A O 1
ATOM 2485 N N . TRP A 1 311 ? -18.134 6.452 8.515 1.00 93.81 311 TRP A N 1
ATOM 2486 C CA . TRP A 1 311 ? -18.164 5.037 8.137 1.00 93.81 311 TRP A CA 1
ATOM 2487 C C . TRP A 1 311 ? -18.567 4.123 9.300 1.00 93.81 311 TRP A C 1
ATOM 2489 O O . TRP A 1 311 ? -19.458 3.292 9.126 1.00 93.81 311 TRP A O 1
ATOM 2499 N N . TYR A 1 312 ? -17.997 4.322 10.495 1.00 92.56 312 TYR A N 1
ATOM 2500 C CA . TYR A 1 312 ? -18.375 3.569 11.701 1.00 92.56 312 TYR A CA 1
ATOM 2501 C C . TYR A 1 312 ? -19.853 3.747 12.064 1.00 92.56 312 TYR A C 1
ATOM 2503 O O . TYR A 1 312 ? -20.495 2.795 12.505 1.00 92.56 312 TYR A O 1
ATOM 2511 N N . CYS A 1 313 ? -20.393 4.951 11.856 1.00 86.25 313 CYS A N 1
ATOM 2512 C CA . CYS A 1 313 ? -21.767 5.299 12.210 1.00 86.25 313 CYS A CA 1
ATOM 2513 C C . CYS A 1 313 ? -22.805 4.914 11.147 1.00 86.25 313 CYS A C 1
ATOM 2515 O O . CYS A 1 313 ? -23.963 5.293 11.269 1.00 86.25 313 CYS A O 1
ATOM 2517 N N . SER A 1 314 ? -22.433 4.224 10.072 1.00 82.81 314 SER A N 1
ATOM 2518 C CA . SER A 1 314 ? -23.398 3.880 9.026 1.00 82.81 314 SER A CA 1
ATOM 2519 C C . SER A 1 314 ? -24.268 2.671 9.411 1.00 82.81 314 SER A C 1
ATOM 2521 O O . SER A 1 314 ? -23.798 1.720 10.041 1.00 82.81 314 SER A O 1
ATOM 2523 N N . GLY A 1 315 ? -25.546 2.698 9.009 1.00 80.25 315 GLY A N 1
ATOM 2524 C CA . GLY A 1 315 ? -26.410 1.510 9.001 1.00 80.25 315 GLY A CA 1
ATOM 2525 C C . GLY A 1 315 ? -27.259 1.242 10.251 1.00 80.25 315 GLY A C 1
ATOM 2526 O O . GLY A 1 315 ? -27.573 0.082 10.500 1.00 80.25 315 GLY A O 1
ATOM 2527 N N . PHE A 1 316 ? -27.647 2.263 11.029 1.00 83.12 316 PHE A N 1
ATOM 2528 C CA . PHE A 1 316 ? -28.616 2.119 12.132 1.00 83.12 316 PHE A CA 1
ATOM 2529 C C . PHE A 1 316 ? -29.629 3.285 12.181 1.00 8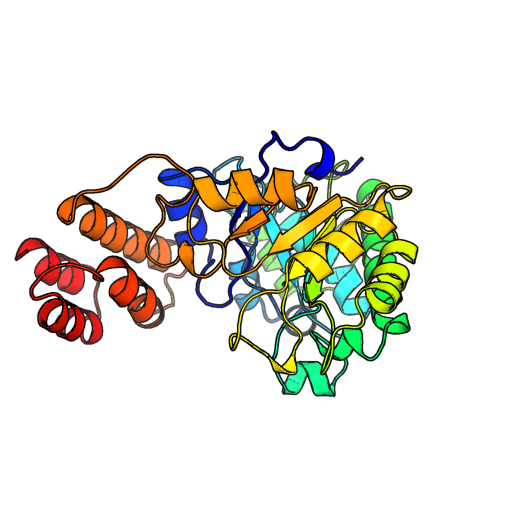3.12 316 PHE A C 1
ATOM 2531 O O . PHE A 1 316 ? -29.289 4.388 11.749 1.00 83.12 316 PHE A O 1
ATOM 2538 N N . PRO A 1 317 ? -30.863 3.101 12.694 1.00 84.31 317 PRO A N 1
ATOM 2539 C CA . PRO A 1 317 ? -31.855 4.178 12.787 1.00 84.31 317 PRO A CA 1
ATOM 2540 C C . PRO A 1 317 ? -31.349 5.390 13.585 1.00 84.31 317 PRO A C 1
ATOM 2542 O O . PRO A 1 317 ? -30.781 5.246 14.660 1.00 84.31 317 PRO A O 1
ATOM 2545 N N . GLY A 1 318 ? -31.549 6.606 13.069 1.00 82.12 318 GLY A N 1
ATOM 2546 C CA . GLY A 1 318 ? -31.141 7.840 13.761 1.00 82.12 318 GLY A CA 1
ATOM 2547 C C . GLY A 1 318 ? -29.666 8.238 13.605 1.00 82.12 318 GLY A C 1
ATOM 2548 O O . GLY A 1 318 ? -29.272 9.297 14.101 1.00 82.12 318 GLY A O 1
ATOM 2549 N N . TYR A 1 319 ? -28.860 7.477 12.853 1.00 86.25 319 TYR A N 1
ATOM 2550 C CA . TYR A 1 319 ? -27.434 7.770 12.656 1.00 86.25 319 TYR A CA 1
ATOM 2551 C C . TYR A 1 319 ? -27.131 9.162 12.081 1.00 86.25 319 TYR A C 1
ATOM 2553 O O . TYR A 1 319 ? -26.056 9.701 12.329 1.00 86.25 319 TYR A O 1
ATOM 2561 N N . GLY A 1 320 ? -28.066 9.773 11.342 1.00 87.62 320 GLY A N 1
ATOM 2562 C CA . GLY A 1 320 ? -27.909 11.126 10.801 1.00 87.62 320 GLY A CA 1
ATOM 2563 C C . GLY A 1 320 ? -27.636 12.177 11.885 1.00 87.62 320 GLY A C 1
ATOM 2564 O O . GLY A 1 320 ? -26.703 12.965 11.745 1.00 87.62 320 GLY A O 1
ATOM 2565 N N . LYS A 1 321 ? -28.373 12.126 13.006 1.00 88.62 321 LYS A N 1
ATOM 2566 C CA . LYS A 1 321 ? -28.186 13.048 14.144 1.00 88.62 321 LYS A CA 1
ATOM 2567 C C . LYS A 1 321 ? -26.848 12.815 14.847 1.00 88.62 321 LYS A C 1
ATOM 2569 O O . LYS A 1 321 ? -26.156 13.761 15.212 1.00 88.62 321 LYS A O 1
ATOM 2574 N N . VAL A 1 322 ? -26.465 11.549 15.014 1.00 89.50 322 VAL A N 1
ATOM 2575 C CA . VAL A 1 322 ? -25.175 11.158 15.607 1.00 89.50 322 VAL A CA 1
ATOM 2576 C C . VAL A 1 322 ? -24.021 11.655 14.740 1.00 89.50 322 VAL A C 1
ATOM 2578 O O . VAL A 1 322 ? -23.094 12.292 15.235 1.00 89.50 322 VAL A O 1
ATOM 2581 N N . ARG A 1 323 ? -24.114 11.433 13.426 1.00 89.88 323 ARG A N 1
ATOM 2582 C CA . ARG A 1 323 ? -23.141 11.903 12.442 1.00 89.88 323 ARG A CA 1
ATOM 2583 C C . ARG A 1 323 ? -22.975 13.417 12.506 1.00 89.88 323 ARG A C 1
ATOM 2585 O O . ARG A 1 323 ? -21.842 13.881 12.530 1.00 89.88 323 ARG A O 1
ATOM 2592 N N . GLU A 1 324 ? -24.065 14.180 12.557 1.00 91.75 324 GLU A N 1
ATOM 2593 C CA . GLU A 1 324 ? -23.999 15.643 12.648 1.00 91.75 324 GLU A CA 1
ATOM 2594 C C . GLU A 1 324 ? -23.210 16.110 13.883 1.00 91.75 324 GLU A C 1
ATOM 2596 O O . GLU A 1 324 ? -22.327 16.962 13.767 1.00 91.75 324 GLU A O 1
ATOM 2601 N N . LYS A 1 325 ? -23.463 15.503 15.050 1.00 92.31 325 LYS A N 1
ATOM 2602 C CA . LYS A 1 325 ? -22.716 15.800 16.282 1.00 92.31 325 LYS A CA 1
ATOM 2603 C C . LYS A 1 325 ? -21.233 15.437 16.149 1.00 92.31 325 LYS A C 1
ATOM 2605 O O . LYS A 1 325 ? -20.372 16.252 16.467 1.00 92.31 325 LYS A O 1
ATOM 2610 N N . LEU A 1 326 ? -20.919 14.253 15.617 1.00 91.31 326 LEU A N 1
ATOM 2611 C CA . LEU A 1 326 ? -19.534 13.798 15.417 1.00 91.31 326 LEU A CA 1
ATOM 2612 C C . LEU A 1 326 ? -18.753 14.669 14.427 1.00 91.31 326 LEU A C 1
ATOM 2614 O O . LEU A 1 326 ? -17.545 14.837 14.570 1.00 91.31 326 LEU A O 1
ATOM 2618 N N . MET A 1 327 ? -19.430 15.253 13.437 1.00 91.69 327 MET A N 1
ATOM 2619 C CA . MET A 1 327 ? -18.816 16.197 12.502 1.00 91.69 327 MET A CA 1
ATOM 2620 C C . MET A 1 327 ? -18.399 17.513 13.167 1.00 91.69 327 MET A C 1
ATOM 2622 O O . MET A 1 327 ? -17.470 18.159 12.682 1.00 91.69 327 MET A O 1
ATOM 2626 N N . LYS A 1 328 ? -19.060 17.897 14.263 1.00 92.88 328 LYS A N 1
ATOM 2627 C CA . LYS A 1 328 ? -18.780 19.118 15.030 1.00 92.88 328 LYS A CA 1
ATOM 2628 C C . LYS A 1 328 ? -17.777 18.893 16.164 1.00 92.88 328 LYS A C 1
ATOM 2630 O O . LYS A 1 328 ? -17.155 19.857 16.590 1.00 92.88 328 LYS A O 1
ATOM 2635 N N . ALA A 1 329 ? -17.579 17.647 16.599 1.00 92.56 329 ALA A N 1
ATOM 2636 C CA . ALA A 1 329 ? -16.651 17.318 17.674 1.00 92.56 329 ALA A CA 1
ATOM 2637 C C . ALA A 1 329 ? -15.207 17.765 17.362 1.00 92.56 329 ALA A C 1
ATOM 2639 O O . ALA A 1 329 ? -14.724 17.637 16.225 1.00 92.56 329 ALA A O 1
ATOM 2640 N N . LEU A 1 330 ? -14.529 18.265 18.398 1.00 93.00 330 LEU A N 1
ATOM 2641 C CA . LEU A 1 330 ? -13.145 18.749 18.390 1.00 93.00 330 LEU A CA 1
ATOM 2642 C C . LEU A 1 330 ? -12.228 17.947 19.320 1.00 93.00 330 LEU A C 1
ATOM 2644 O O . LEU A 1 330 ? -11.013 17.942 19.122 1.00 93.00 330 LEU A O 1
ATOM 2648 N N . THR A 1 331 ? -12.790 17.226 20.294 1.00 93.62 331 THR A N 1
ATOM 2649 C CA . THR A 1 331 ? -12.022 16.467 21.290 1.00 93.62 331 THR A CA 1
ATOM 2650 C C . THR A 1 331 ? -12.478 15.013 21.411 1.00 93.62 331 THR A C 1
ATOM 2652 O O . THR A 1 331 ? -13.614 14.657 21.100 1.00 93.62 331 THR A O 1
ATOM 2655 N N . ILE A 1 332 ? -11.595 14.145 21.920 1.00 93.75 332 ILE A N 1
ATOM 2656 C CA . ILE A 1 332 ? -11.937 12.747 22.238 1.00 93.75 332 ILE A CA 1
ATOM 2657 C C . ILE A 1 332 ? -13.073 12.673 23.268 1.00 93.75 332 ILE A C 1
ATOM 2659 O O . ILE A 1 332 ? -13.917 11.782 23.182 1.00 93.75 332 ILE A O 1
ATOM 2663 N N . ASN A 1 333 ? -13.106 13.603 24.226 1.00 94.69 333 ASN A N 1
ATOM 2664 C CA . ASN A 1 333 ? -14.132 13.634 25.264 1.00 94.69 333 ASN A CA 1
ATOM 2665 C C . ASN A 1 333 ? -15.515 13.971 24.689 1.00 94.69 333 ASN A C 1
ATOM 2667 O O . ASN A 1 333 ? -16.493 13.322 25.038 1.00 94.69 333 ASN A O 1
ATOM 2671 N N . GLU A 1 334 ? -15.596 14.913 23.747 1.00 93.94 334 GLU A N 1
ATOM 2672 C CA . GLU A 1 334 ? -16.844 15.193 23.027 1.00 93.94 334 GLU A CA 1
ATOM 2673 C C . GLU A 1 334 ? -17.334 13.981 22.234 1.00 93.94 334 GLU A C 1
ATOM 2675 O O . GLU A 1 334 ? -18.513 13.644 22.315 1.00 93.94 334 GLU A O 1
ATOM 2680 N N . ILE A 1 335 ? -16.442 13.284 21.514 1.00 91.75 335 ILE A N 1
ATOM 2681 C CA . ILE A 1 335 ? -16.814 12.048 20.804 1.00 91.75 335 ILE A CA 1
ATOM 2682 C C . ILE A 1 335 ? -17.360 11.022 21.800 1.00 91.75 335 ILE A C 1
ATOM 2684 O O . ILE A 1 335 ? -18.389 10.406 21.528 1.00 91.75 335 ILE A O 1
ATOM 2688 N N . LYS A 1 336 ? -16.698 10.855 22.952 1.00 93.12 336 LYS A N 1
ATOM 2689 C CA . LYS A 1 336 ? -17.117 9.919 24.000 1.00 93.12 336 LYS A CA 1
ATOM 2690 C C . LYS A 1 336 ? -18.525 10.246 24.503 1.00 93.12 336 LYS A C 1
ATOM 2692 O O . LYS A 1 336 ? -19.392 9.382 24.469 1.00 93.12 336 LYS A O 1
ATOM 2697 N N . ASN A 1 337 ? -18.773 11.503 24.858 1.00 92.94 337 ASN A N 1
ATOM 2698 C CA . ASN A 1 337 ? -20.083 11.951 25.327 1.00 92.94 337 ASN A CA 1
ATOM 2699 C C . ASN A 1 337 ? -21.182 11.730 24.278 1.00 92.94 337 ASN A C 1
ATOM 2701 O O . ASN A 1 337 ? -22.309 11.409 24.632 1.00 92.94 337 ASN A O 1
ATOM 2705 N N . ILE A 1 338 ? -20.874 11.889 22.985 1.00 89.56 338 ILE A N 1
ATOM 2706 C CA . ILE A 1 338 ? -21.844 11.643 21.910 1.00 89.56 338 ILE A CA 1
ATOM 2707 C C . ILE A 1 338 ? -22.225 10.162 21.833 1.00 89.56 338 ILE A C 1
ATOM 2709 O O . ILE A 1 338 ? -23.400 9.863 21.628 1.00 89.56 338 ILE A O 1
ATOM 2713 N N . VAL A 1 339 ? -21.254 9.252 21.961 1.00 85.75 339 VAL A N 1
ATOM 2714 C CA . VAL A 1 339 ? -21.509 7.813 21.802 1.00 85.75 339 VAL A CA 1
ATOM 2715 C C . VAL A 1 339 ? -22.054 7.139 23.056 1.00 85.75 339 VAL A C 1
ATOM 2717 O O . VAL A 1 339 ? -22.736 6.137 22.915 1.00 85.75 339 VAL A O 1
ATOM 2720 N N . ASP A 1 340 ? -21.807 7.683 24.251 1.00 85.75 340 ASP A N 1
ATOM 2721 C CA . ASP A 1 340 ? -22.331 7.136 25.515 1.00 85.75 340 ASP A CA 1
ATOM 2722 C C . ASP A 1 340 ? -23.857 7.348 25.672 1.00 85.75 340 ASP A C 1
ATOM 2724 O O . ASP A 1 340 ? -24.486 6.718 26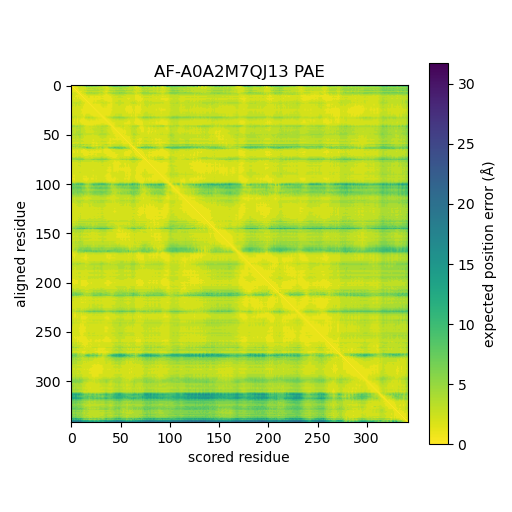.518 1.00 85.75 340 ASP A O 1
ATOM 2728 N N . ILE A 1 341 ? -24.461 8.222 24.856 1.00 79.38 341 ILE A N 1
ATOM 2729 C CA . ILE A 1 341 ? -25.911 8.514 24.837 1.00 79.38 341 ILE A CA 1
ATOM 2730 C C . ILE A 1 341 ? -26.674 7.563 23.881 1.00 79.38 341 ILE A C 1
ATOM 2732 O O . ILE A 1 341 ? -27.899 7.635 23.781 1.00 79.38 341 ILE A O 1
ATOM 2736 N N . ILE A 1 342 ? -25.962 6.691 23.156 1.00 73.25 342 ILE A N 1
ATOM 2737 C CA . ILE A 1 342 ? -26.506 5.736 22.172 1.00 73.25 342 ILE A CA 1
ATOM 2738 C C . ILE A 1 342 ? -26.375 4.318 22.718 1.00 73.25 342 ILE A C 1
ATOM 2740 O O . ILE A 1 342 ? -27.357 3.558 22.581 1.00 73.25 342 ILE A O 1
#

Nearest PDB structures (foldseek):
  3b0u-assembly2_Y  TM=7.980E-01  e=2.226E-17  Thermus thermophilus HB8
  3b0p-assembly1_A  TM=8.081E-01  e=6.909E-17  Thermus thermophilus HB8
  6ei9-assembly2_B  TM=8.229E-01  e=1.341E-15  Escherichia coli
  8x0j-assembly1_A  TM=6.325E-01  e=1.140E-05  Geobacillus kaustophilus HTA426
  1z41-assembly1_A  TM=4.579E-01  e=1.923E-06  Bacillus subtilis